Protein AF-0000000084940813 (afdb_homodimer)

Secondary structure (DSSP, 8-state):
-EEEEEEES---SHHHHHHHHHHHHHHTTTSEEEEEEE----HHHHTSHHHHHHHHHHHHHHHS-TTPEEEEEEEEEEE--HHHHHHHHHHHHHTT--EEEEEE-BTTB--HHHHHH-SEEEES-SS---HHHHHHHHHHHHHHHHHHHTT-----/-EEEEEEES---SHHHHHHHHHHHHHHTTTSEEEEEEE----HHHHTSHHHHHHHHHHHHHHHS-TTPEEEEEEEEEEE--HHHHHHHHHHHHHTT--EEEEEE-BTTB--HHHHHH-SEEEES-SS---HHHHHHHHHHHHHHHHHHHTT-----

Organism: Slackia exigua (strain ATCC 700122 / DSM 15923 / CIP 105133 / JCM 11022 / KCTC 5966 / S-7) (NCBI:txid649764)

Solvent-accessible surface area (backbone atoms only — not comparable to full-atom values): 16106 Å² total; per-residue (Å²): 89,38,39,34,39,40,31,32,37,76,72,81,50,65,34,56,44,49,50,37,48,52,40,54,58,63,34,58,80,70,33,50,76,47,78,43,73,25,71,65,55,56,28,90,77,54,74,29,65,66,44,16,23,44,55,35,24,52,46,50,59,71,67,48,64,91,83,38,48,28,37,29,58,31,66,86,29,52,73,38,30,45,66,50,50,21,51,49,54,49,51,38,44,75,71,68,46,47,40,38,30,39,36,40,38,40,47,84,42,65,21,71,67,44,61,66,66,32,74,43,45,35,10,64,19,57,39,80,58,55,42,68,58,42,51,40,50,50,44,47,50,54,43,47,15,52,33,56,72,65,71,42,90,65,81,78,87,39,39,34,39,39,31,34,37,76,72,79,50,63,34,56,44,50,48,38,50,53,40,54,60,62,33,59,82,69,32,52,76,48,78,44,72,25,71,65,56,55,29,91,78,56,73,28,63,67,45,16,23,44,54,38,24,51,46,50,60,72,67,48,64,90,82,38,49,28,37,29,58,30,65,87,29,52,72,38,31,44,65,50,50,20,51,48,55,49,50,38,46,73,71,70,48,46,39,38,29,38,36,39,40,40,47,85,40,65,22,72,68,47,60,66,64,32,75,42,47,36,9,65,19,56,38,79,58,51,40,69,59,42,51,41,51,48,44,48,49,54,44,47,15,52,33,56,71,66,71,42,90,66,82,80

InterPro domains:
  IPR003742 RNA methyltransferase RlmH [MF_00658] (1-156)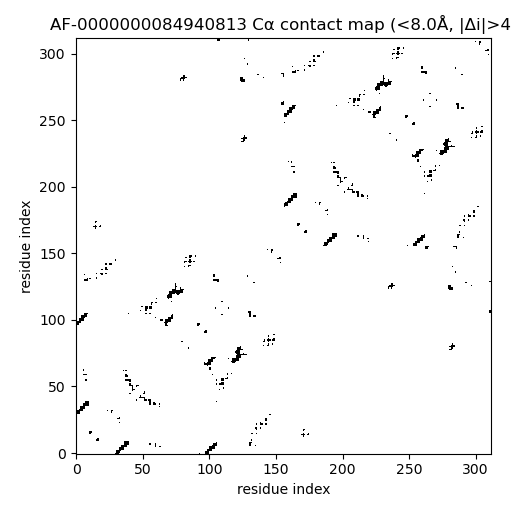
  IPR003742 RNA methyltransferase RlmH [PF02590] (1-155)
  IPR003742 RNA methyltransferase RlmH [PIRSF004505] (1-156)
  IPR003742 RNA methyltransferase RlmH [PTHR33603] (1-156)
  IPR003742 RNA methyltransferase RlmH [cd18081] (3-156)
  IPR029026 tRNA (guanine-N1-)-methyltransferase, N-terminal [G3DSA:3.40.1280.10] (1-156)
  IPR029028 Alpha/beta knot methyltransferases [SSF75217] (1-154)

Nearest PDB structures (foldseek):
  4fak-assembly1_A-2  TM=9.551E-01  e=1.499E-18  Staphylococcus aureus
  1vh0-assembly1_A  TM=9.422E-01  e=1.812E-18  Staphylococcus aureus
  1to0-assembly4_G  TM=9.705E-01  e=3.631E-18  Bacillus subtilis
  1vh0-assembly9_D  TM=9.713E-01  e=1.063E-17  Staphylococcus aureus
  1vh0-assembly7_F  TM=9.628E-01  e=1.285E-17  Staphylococcus aureus

Structure (mmCIF, N/CA/C/O backbone):
data_AF-0000000084940813-model_v1
#
loop_
_entity.id
_entity.type
_entity.pdbx_description
1 polymer 'Ribosomal RNA large subunit methyltransferase H'
#
loop_
_atom_site.group_PDB
_atom_site.id
_atom_site.type_symbol
_atom_site.label_atom_id
_atom_site.label_alt_id
_atom_site.label_comp_id
_atom_site.label_asym_id
_atom_site.label_entity_id
_atom_site.label_seq_id
_atom_site.pdbx_PDB_ins_code
_atom_site.Cartn_x
_atom_site.Cartn_y
_atom_site.Cartn_z
_atom_site.occupancy
_atom_site.B_iso_or_equiv
_atom_site.auth_seq_id
_atom_site.auth_comp_id
_atom_site.auth_asym_id
_atom_site.auth_atom_id
_atom_site.pdbx_PDB_model_num
ATOM 1 N N . MET A 1 1 ? 13.062 -17.234 -12.547 1 94.12 1 MET A N 1
ATOM 2 C CA . MET A 1 1 ? 11.93 -17.609 -11.703 1 94.12 1 MET A CA 1
ATOM 3 C C . MET A 1 1 ? 10.609 -17.281 -12.391 1 94.12 1 MET A C 1
ATOM 5 O O . MET A 1 1 ? 10.516 -16.297 -13.125 1 94.12 1 MET A O 1
ATOM 9 N N . ASN A 1 2 ? 9.602 -18.188 -12.25 1 97.38 2 ASN A N 1
ATOM 10 C CA . ASN A 1 2 ? 8.242 -17.969 -12.734 1 97.38 2 ASN A CA 1
ATOM 11 C C . ASN A 1 2 ? 7.324 -17.484 -11.617 1 97.38 2 ASN A C 1
ATOM 13 O O . ASN A 1 2 ? 7.152 -18.172 -10.609 1 97.38 2 ASN A O 1
ATOM 17 N N . ILE A 1 3 ? 6.754 -16.281 -11.828 1 98.44 3 ILE A N 1
ATOM 18 C CA . ILE A 1 3 ? 5.887 -15.703 -10.812 1 98.44 3 ILE A CA 1
ATOM 19 C C . ILE A 1 3 ? 4.477 -15.523 -11.375 1 98.44 3 ILE A C 1
ATOM 21 O O . ILE A 1 3 ? 4.309 -15.016 -12.484 1 98.44 3 ILE A O 1
ATOM 25 N N . GLU A 1 4 ? 3.549 -15.977 -10.672 1 98.5 4 GLU A N 1
ATOM 26 C CA . GLU A 1 4 ? 2.148 -15.742 -11.008 1 98.5 4 GLU A CA 1
ATOM 27 C C . GLU A 1 4 ? 1.445 -14.945 -9.914 1 98.5 4 GLU A C 1
ATOM 29 O O . GLU A 1 4 ? 1.604 -15.242 -8.727 1 98.5 4 GLU A O 1
ATOM 34 N N . VAL A 1 5 ? 0.737 -13.922 -10.336 1 98.81 5 VAL A N 1
ATOM 35 C CA . VAL A 1 5 ? -0.13 -13.195 -9.414 1 98.81 5 VAL A CA 1
ATOM 36 C C . VAL A 1 5 ? -1.593 -13.508 -9.727 1 98.81 5 VAL A C 1
ATOM 38 O O . VAL A 1 5 ? -2.082 -13.172 -10.812 1 98.81 5 VAL A O 1
ATOM 41 N N . VAL A 1 6 ? -2.229 -14.211 -8.836 1 98.81 6 VAL A N 1
ATOM 42 C CA . VAL A 1 6 ? -3.65 -14.516 -8.953 1 98.81 6 VAL A CA 1
ATOM 43 C C . VAL A 1 6 ? -4.457 -13.547 -8.086 1 98.81 6 VAL A C 1
ATOM 45 O O . VAL A 1 6 ? -4.352 -13.57 -6.855 1 98.81 6 VAL A O 1
ATOM 48 N N . ALA A 1 7 ? -5.25 -12.719 -8.695 1 98.56 7 ALA A N 1
ATOM 49 C CA . ALA A 1 7 ? -5.93 -11.641 -7.977 1 98.56 7 ALA A CA 1
ATOM 50 C C . ALA A 1 7 ? -7.422 -11.641 -8.281 1 98.56 7 ALA A C 1
ATOM 52 O O . ALA A 1 7 ? -7.824 -11.734 -9.445 1 98.56 7 ALA A O 1
ATOM 53 N N . VAL A 1 8 ? -8.195 -11.523 -7.262 1 97.81 8 VAL A N 1
ATOM 54 C CA . VAL A 1 8 ? -9.641 -11.422 -7.426 1 97.81 8 VAL A CA 1
ATOM 55 C C . VAL A 1 8 ? -10.016 -10 -7.836 1 97.81 8 VAL A C 1
ATOM 57 O O . VAL A 1 8 ? -9.562 -9.031 -7.227 1 97.81 8 VAL A O 1
ATOM 60 N N . GLY A 1 9 ? -10.828 -9.922 -8.859 1 95.56 9 GLY A N 1
ATOM 61 C CA . GLY A 1 9 ? -11.367 -8.641 -9.297 1 95.56 9 GLY A CA 1
ATOM 62 C C . GLY A 1 9 ? -10.68 -8.094 -10.539 1 95.56 9 GLY A C 1
ATOM 63 O O . GLY A 1 9 ? -9.461 -8.203 -10.672 1 95.56 9 GLY A O 1
ATOM 64 N N . LYS A 1 10 ? -11.438 -7.555 -11.406 1 94.75 10 LYS A N 1
ATOM 65 C CA . LYS A 1 10 ? -10.891 -6.859 -12.57 1 94.75 10 LYS A CA 1
ATOM 66 C C . LYS A 1 10 ? -10.523 -5.418 -12.227 1 94.75 10 LYS A C 1
ATOM 68 O O . LYS A 1 10 ? -11.188 -4.781 -11.406 1 94.75 10 LYS A O 1
ATOM 73 N N . LEU A 1 11 ? -9.484 -4.895 -12.812 1 96.25 11 LEU A N 1
ATOM 74 C CA . LEU A 1 11 ? -9.109 -3.5 -12.609 1 96.25 11 LEU A CA 1
ATOM 75 C C . LEU A 1 11 ? -9.992 -2.574 -13.438 1 96.25 11 LEU A C 1
ATOM 77 O O . LEU A 1 11 ? -9.742 -2.375 -14.633 1 96.25 11 LEU A O 1
ATOM 81 N N . LYS A 1 12 ? -10.977 -2.066 -12.812 1 94.12 12 LYS A N 1
ATOM 82 C CA . LYS A 1 12 ? -11.93 -1.215 -13.516 1 94.12 12 LYS A CA 1
ATOM 83 C C . LYS A 1 12 ? -11.375 0.193 -13.711 1 94.12 12 LYS A C 1
ATOM 85 O O . LYS A 1 12 ? -11.578 0.807 -14.758 1 94.12 12 LYS A O 1
ATOM 90 N N . GLU A 1 13 ? -10.656 0.729 -12.734 1 96 13 GLU A N 1
ATOM 91 C CA . GLU A 1 13 ? -10.07 2.061 -12.836 1 96 13 GLU A CA 1
ATOM 92 C C . GLU A 1 13 ? -8.766 2.031 -13.641 1 96 13 GLU A C 1
ATOM 94 O O . GLU A 1 13 ? -7.887 1.213 -13.367 1 96 13 GLU A O 1
ATOM 99 N N . HIS A 1 14 ? -8.641 2.973 -14.469 1 97.31 14 HIS A N 1
ATOM 100 C CA . HIS A 1 14 ? -7.484 2.982 -15.359 1 97.31 14 HIS A CA 1
ATOM 101 C C . HIS A 1 14 ? -6.191 3.217 -14.586 1 97.31 14 HIS A C 1
ATOM 103 O O . HIS A 1 14 ? -5.133 2.719 -14.969 1 97.31 14 HIS A O 1
ATOM 109 N N . PHE A 1 15 ? -6.234 3.969 -13.516 1 97.81 15 PHE A N 1
ATOM 110 C CA . PHE A 1 15 ? -4.992 4.277 -12.812 1 97.81 15 PHE A CA 1
ATOM 111 C C . PHE A 1 15 ? -4.453 3.039 -12.102 1 97.81 15 PHE A C 1
ATOM 113 O O . PHE A 1 15 ? -3.238 2.885 -11.953 1 97.81 15 PHE A O 1
ATOM 120 N N . TRP A 1 16 ? -5.328 2.119 -11.703 1 98.19 16 TRP A N 1
ATOM 121 C CA . TRP A 1 16 ? -4.848 0.853 -11.156 1 98.19 16 TRP A CA 1
ATOM 122 C C . TRP A 1 16 ? -4.238 -0.013 -12.258 1 98.19 16 TRP A C 1
ATOM 124 O O . TRP A 1 16 ? -3.16 -0.586 -12.078 1 98.19 16 TRP A O 1
ATOM 134 N N . ALA A 1 17 ? -4.984 -0.11 -13.383 1 98.31 17 ALA A N 1
ATOM 135 C CA . ALA A 1 17 ? -4.496 -0.883 -14.523 1 98.31 17 ALA A CA 1
ATOM 136 C C . ALA A 1 17 ? -3.127 -0.382 -14.977 1 98.31 17 ALA A C 1
ATOM 138 O O . ALA A 1 17 ? -2.217 -1.178 -15.219 1 98.31 17 ALA A O 1
ATOM 139 N N . ASP A 1 18 ? -2.986 0.923 -15.055 1 98.56 18 ASP A N 1
ATOM 140 C CA . ASP A 1 18 ? -1.733 1.527 -15.5 1 98.56 18 ASP A CA 1
ATOM 141 C C . ASP A 1 18 ? -0.619 1.283 -14.484 1 98.56 18 ASP A C 1
ATOM 143 O O . ASP A 1 18 ? 0.521 1.006 -14.859 1 98.56 18 ASP A O 1
ATOM 147 N N . ALA A 1 19 ? -0.902 1.439 -13.211 1 98.5 19 ALA A N 1
ATOM 148 C CA . ALA A 1 19 ? 0.092 1.193 -12.172 1 98.5 19 ALA A CA 1
ATOM 149 C C . ALA A 1 19 ? 0.583 -0.25 -12.211 1 98.5 19 ALA A C 1
ATOM 151 O O . ALA A 1 19 ? 1.789 -0.504 -12.156 1 98.5 19 ALA A O 1
ATOM 152 N N . CYS A 1 20 ? -0.352 -1.183 -12.344 1 98.62 20 CYS A N 1
ATOM 153 C CA . CYS A 1 20 ? 0.024 -2.588 -12.461 1 98.62 20 CYS A CA 1
ATOM 154 C C . CYS A 1 20 ? 0.865 -2.83 -13.703 1 98.62 20 CYS A C 1
ATOM 156 O O . CYS A 1 20 ? 1.884 -3.521 -13.648 1 98.62 20 CYS A O 1
ATOM 158 N N . ALA A 1 21 ? 0.423 -2.26 -14.82 1 98.44 21 ALA A N 1
ATOM 159 C CA . ALA A 1 21 ? 1.131 -2.428 -16.078 1 98.44 21 ALA A CA 1
ATOM 160 C C . ALA A 1 21 ? 2.57 -1.934 -15.977 1 98.44 21 ALA A C 1
ATOM 162 O O . ALA A 1 21 ? 3.48 -2.525 -16.562 1 98.44 21 ALA A O 1
ATOM 163 N N . GLU A 1 22 ? 2.82 -0.872 -15.289 1 98.19 22 GLU A N 1
ATOM 164 C CA . GLU A 1 22 ? 4.164 -0.333 -15.102 1 98.19 22 GLU A CA 1
ATOM 165 C C . GLU A 1 22 ? 5.07 -1.339 -14.398 1 98.19 22 GLU A C 1
ATOM 167 O O . GLU A 1 22 ? 6.191 -1.589 -14.844 1 98.19 22 GLU A O 1
ATOM 172 N N . TYR A 1 23 ? 4.582 -1.924 -13.305 1 98.5 23 TYR A N 1
ATOM 173 C CA . TYR A 1 23 ? 5.414 -2.865 -12.562 1 98.5 23 TYR A CA 1
ATOM 174 C C . TYR A 1 23 ? 5.562 -4.18 -13.32 1 98.5 23 TYR A C 1
ATOM 176 O O . TYR A 1 23 ? 6.605 -4.832 -13.25 1 98.5 23 TYR A O 1
ATOM 184 N N . ILE A 1 24 ? 4.496 -4.594 -14.055 1 98.62 24 ILE A N 1
ATOM 185 C CA . ILE A 1 24 ? 4.602 -5.77 -14.914 1 98.62 24 ILE A CA 1
ATOM 186 C C . ILE A 1 24 ? 5.703 -5.555 -15.953 1 98.62 24 ILE A C 1
ATOM 188 O O . ILE A 1 24 ? 6.535 -6.438 -16.172 1 98.62 24 ILE A O 1
ATOM 192 N N . LYS A 1 25 ? 5.668 -4.371 -16.516 1 98.44 25 LYS A N 1
ATOM 193 C CA . LYS A 1 25 ? 6.703 -4.023 -17.5 1 98.44 25 LYS A CA 1
ATOM 194 C C . LYS A 1 25 ? 8.094 -4.09 -16.859 1 98.44 25 LYS A C 1
ATOM 196 O O . LYS A 1 25 ? 9.008 -4.688 -17.438 1 98.44 25 LYS A O 1
ATOM 201 N N . ARG A 1 26 ? 8.312 -3.543 -15.695 1 97.81 26 ARG A N 1
ATOM 202 C CA . ARG A 1 26 ? 9.602 -3.527 -15 1 97.81 26 ARG A CA 1
ATOM 203 C C . ARG A 1 26 ? 10.055 -4.945 -14.664 1 97.81 26 ARG A C 1
ATOM 205 O O . ARG A 1 26 ? 11.25 -5.254 -14.75 1 97.81 26 ARG A O 1
ATOM 212 N N . LEU A 1 27 ? 9.117 -5.754 -14.336 1 98.69 27 LEU A N 1
ATOM 213 C CA . LEU A 1 27 ? 9.414 -7.098 -13.852 1 98.69 27 LEU A CA 1
ATOM 214 C C . LEU A 1 27 ? 9.852 -8.008 -14.992 1 98.69 27 LEU A C 1
ATOM 216 O O . LEU A 1 27 ? 10.422 -9.078 -14.758 1 98.69 27 LEU A O 1
ATOM 220 N N . ARG A 1 28 ? 9.547 -7.613 -16.25 1 97.62 28 ARG A N 1
ATOM 221 C CA . ARG A 1 28 ? 9.906 -8.414 -17.422 1 97.62 28 ARG A CA 1
ATOM 222 C C . ARG A 1 28 ? 11.414 -8.672 -17.469 1 97.62 28 ARG A C 1
ATOM 224 O O . ARG A 1 28 ? 11.852 -9.703 -17.984 1 97.62 28 ARG A O 1
ATOM 231 N N . GLY A 1 29 ? 12.156 -7.809 -16.844 1 97.38 29 GLY A N 1
ATOM 232 C CA . GLY A 1 29 ? 13.602 -7.953 -16.844 1 97.38 29 GLY A CA 1
ATOM 233 C C . GLY A 1 29 ? 14.109 -8.867 -15.742 1 97.38 29 GLY A C 1
ATOM 234 O O . GLY A 1 29 ? 15.305 -9.148 -15.672 1 97.38 29 GLY A O 1
ATOM 235 N N . TYR A 1 30 ? 13.211 -9.43 -14.984 1 97.81 30 TYR A N 1
ATOM 236 C CA . TYR A 1 30 ? 13.672 -10.141 -13.797 1 97.81 30 TYR A CA 1
ATOM 237 C C . TYR A 1 30 ? 13.086 -11.555 -13.742 1 97.81 30 TYR A C 1
ATOM 239 O O . TYR A 1 30 ? 13.734 -12.477 -13.258 1 97.81 30 TYR A O 1
ATOM 247 N N . CYS A 1 31 ? 11.875 -11.68 -14.273 1 98 31 CYS A N 1
ATOM 248 C CA . CYS A 1 31 ? 11.188 -12.961 -14.156 1 98 31 CYS A CA 1
ATOM 249 C C . CYS A 1 31 ? 10.141 -13.117 -15.25 1 98 31 CYS A C 1
ATOM 251 O O . CYS A 1 31 ? 9.867 -12.172 -15.992 1 98 31 CYS A O 1
ATOM 253 N N . THR A 1 32 ? 9.742 -14.375 -15.422 1 98.06 32 THR A N 1
ATOM 254 C CA . THR A 1 32 ? 8.508 -14.602 -16.156 1 98.06 32 THR A CA 1
ATOM 255 C C . THR A 1 32 ? 7.293 -14.336 -15.273 1 98.06 32 THR A C 1
ATOM 257 O O . THR A 1 32 ? 7.141 -14.961 -14.219 1 98.06 32 THR A O 1
ATOM 260 N N . LEU A 1 33 ? 6.477 -13.359 -15.695 1 98.38 33 LEU A N 1
ATOM 261 C CA . LEU A 1 33 ? 5.367 -12.945 -14.844 1 98.38 33 LEU A CA 1
ATOM 262 C C . LEU A 1 33 ? 4.031 -13.133 -15.562 1 98.38 33 LEU A C 1
ATOM 264 O O . LEU A 1 33 ? 3.9 -12.781 -16.734 1 98.38 33 LEU A O 1
ATOM 268 N N . ALA A 1 34 ? 3.113 -13.75 -14.883 1 97.62 34 ALA A N 1
ATOM 269 C CA . ALA A 1 34 ? 1.723 -13.812 -15.328 1 97.62 34 ALA A CA 1
ATOM 270 C C . ALA A 1 34 ? 0.778 -13.281 -14.25 1 97.62 34 ALA A C 1
ATOM 272 O O . ALA A 1 34 ? 0.938 -13.586 -13.07 1 97.62 34 ALA A O 1
ATOM 273 N N . VAL A 1 35 ? -0.138 -12.406 -14.672 1 98.25 35 VAL A N 1
ATOM 274 C CA . VAL A 1 35 ? -1.202 -11.953 -13.781 1 98.25 35 VAL A CA 1
ATOM 275 C C . VAL A 1 35 ? -2.533 -12.562 -14.211 1 98.25 35 VAL A C 1
ATOM 277 O O . VAL A 1 35 ? -2.965 -12.383 -15.359 1 98.25 35 VAL A O 1
ATOM 280 N N . ARG A 1 36 ? -3.125 -13.289 -13.328 1 98.06 36 ARG A N 1
ATOM 281 C CA . ARG A 1 36 ? -4.41 -13.938 -13.586 1 98.06 36 ARG A CA 1
ATOM 282 C C . ARG A 1 36 ? -5.516 -13.305 -12.75 1 98.06 36 ARG A C 1
ATOM 284 O O . ARG A 1 36 ? -5.457 -13.328 -11.516 1 98.06 36 ARG A O 1
ATOM 291 N N . GLU A 1 37 ? -6.5 -12.828 -13.461 1 98.06 37 GLU A N 1
ATOM 292 C CA . GLU A 1 37 ? -7.633 -12.211 -12.773 1 98.06 37 GLU A CA 1
ATOM 293 C C . GLU A 1 37 ? -8.766 -13.211 -12.57 1 98.06 37 GLU A C 1
ATOM 295 O O . GLU A 1 37 ? -9.117 -13.961 -13.484 1 98.06 37 GLU A O 1
ATOM 300 N N . VAL A 1 38 ? -9.25 -13.266 -11.391 1 98.06 38 VAL A N 1
ATOM 301 C CA . VAL A 1 38 ? -10.414 -14.062 -11.031 1 98.06 38 VAL A CA 1
ATOM 302 C C . VAL A 1 38 ? -11.625 -13.148 -10.852 1 98.06 38 VAL A C 1
ATOM 304 O O . VAL A 1 38 ? -11.555 -12.156 -10.125 1 98.06 38 VAL A O 1
ATOM 307 N N . PRO A 1 39 ? -12.742 -13.445 -11.523 1 95.69 39 PRO A N 1
ATOM 308 C CA . PRO A 1 39 ? -13.914 -12.594 -11.359 1 95.69 39 PRO A CA 1
ATOM 309 C C . PRO A 1 39 ? -14.359 -12.477 -9.898 1 95.69 39 PRO A C 1
ATOM 311 O O . PRO A 1 39 ? -14.406 -13.477 -9.18 1 95.69 39 PRO A O 1
ATOM 314 N N . ASP A 1 40 ? -14.547 -11.203 -9.516 1 95.19 40 ASP A N 1
ATOM 315 C CA . ASP A 1 40 ? -15.117 -11.023 -8.188 1 95.19 40 ASP A CA 1
ATOM 316 C C . ASP A 1 40 ? -16.609 -11.383 -8.172 1 95.19 40 ASP A C 1
ATOM 318 O O . ASP A 1 40 ? -17.266 -11.344 -9.203 1 95.19 40 ASP A O 1
ATOM 322 N N . ARG A 1 41 ? -17.016 -11.844 -6.988 1 93.19 41 ARG A N 1
ATOM 323 C CA . ARG A 1 41 ? -18.422 -12.242 -6.812 1 93.19 41 ARG A CA 1
ATOM 324 C C . ARG A 1 41 ? -19.109 -11.367 -5.777 1 93.19 41 ARG A C 1
ATOM 326 O O . ARG A 1 41 ? -18.641 -11.25 -4.641 1 93.19 41 ARG A O 1
ATOM 333 N N . ASP A 1 42 ? -20.188 -10.773 -6.195 1 90.38 42 ASP A N 1
ATOM 334 C CA . ASP A 1 42 ? -20.969 -9.938 -5.285 1 90.38 42 ASP A CA 1
ATOM 335 C C . ASP A 1 42 ? -21.75 -10.789 -4.285 1 90.38 42 ASP A C 1
ATOM 337 O O . ASP A 1 42 ? -22.625 -11.547 -4.672 1 90.38 42 ASP A O 1
ATOM 341 N N . PRO A 1 43 ? -21.469 -10.562 -3.02 1 90 43 PRO A N 1
ATOM 342 C CA . PRO A 1 43 ? -22.188 -11.359 -2.025 1 90 43 PRO A CA 1
ATOM 343 C C . PRO A 1 43 ? -23.703 -11.18 -2.111 1 90 43 PRO A C 1
ATOM 345 O O . PRO A 1 43 ? -24.453 -12.102 -1.799 1 90 43 PRO A O 1
ATOM 348 N N . ARG A 1 44 ? -24.109 -10.039 -2.523 1 89.88 44 ARG A N 1
ATOM 349 C CA . ARG A 1 44 ? -25.547 -9.766 -2.604 1 89.88 44 ARG A CA 1
ATOM 350 C C . ARG A 1 44 ? -26.203 -10.625 -3.678 1 89.88 44 ARG A C 1
ATOM 352 O O . ARG A 1 44 ? -27.391 -10.93 -3.598 1 89.88 44 ARG A O 1
ATOM 359 N N . ILE A 1 45 ? -25.359 -11.078 -4.613 1 89.31 45 ILE A N 1
ATOM 360 C CA . ILE A 1 45 ? -25.859 -11.859 -5.742 1 89.31 45 ILE A CA 1
ATOM 361 C C . ILE A 1 45 ? -25.625 -13.344 -5.48 1 89.31 45 ILE A C 1
ATOM 363 O O . ILE A 1 45 ? -26.453 -14.18 -5.852 1 89.31 45 ILE A O 1
ATOM 367 N N . CYS A 1 46 ? -24.547 -13.781 -4.77 1 89.94 46 CYS A N 1
ATOM 368 C CA . CYS A 1 46 ? -24.094 -15.156 -4.629 1 89.94 46 CYS A CA 1
ATOM 369 C C . CYS A 1 46 ? -24.734 -15.82 -3.412 1 89.94 46 CYS A C 1
ATOM 371 O O . CYS A 1 46 ? -24.609 -17.031 -3.221 1 89.94 46 CYS A O 1
ATOM 373 N N . GLY A 1 47 ? -25.453 -15.109 -2.641 1 89.62 47 GLY A N 1
ATOM 374 C CA . GLY A 1 47 ? -26.078 -15.711 -1.477 1 89.62 47 GLY A CA 1
ATOM 375 C C . GLY A 1 47 ? -25.328 -15.438 -0.185 1 89.62 47 GLY A C 1
ATOM 376 O O . GLY A 1 47 ? -25.406 -16.234 0.759 1 89.62 47 GLY A O 1
ATOM 377 N N . GLY A 1 48 ? -24.484 -14.484 -0.236 1 91.06 48 GLY A N 1
ATOM 378 C CA . GLY A 1 48 ? -23.797 -14.102 0.986 1 91.06 48 GLY A CA 1
ATOM 379 C C . GLY A 1 48 ? -22.297 -14.094 0.845 1 91.06 48 GLY A C 1
ATOM 380 O O . GLY A 1 48 ? -21.766 -14.484 -0.196 1 91.06 48 GLY A O 1
ATOM 381 N N . GLU A 1 49 ? -21.578 -13.617 1.928 1 91.06 49 GLU A N 1
ATOM 382 C CA . GLU A 1 49 ? -20.125 -13.469 1.924 1 91.06 49 GLU A CA 1
ATOM 383 C C . GLU A 1 49 ? -19.438 -14.82 1.785 1 91.06 49 GLU A C 1
ATOM 385 O O . GLU A 1 49 ? -18.469 -14.961 1.029 1 91.06 49 GLU A O 1
ATOM 390 N N . GLU A 1 50 ? -19.969 -15.789 2.52 1 93.62 50 GLU A N 1
ATOM 391 C CA . GLU A 1 50 ? -19.344 -17.109 2.475 1 93.62 50 GLU A CA 1
ATOM 392 C C . GLU A 1 50 ? -19.469 -17.734 1.084 1 93.62 50 GLU A C 1
ATOM 394 O O . GLU A 1 50 ? -18.516 -18.328 0.582 1 93.62 50 GLU A O 1
ATOM 399 N N . ALA A 1 51 ? -20.625 -17.609 0.494 1 94.38 51 ALA A N 1
ATOM 400 C CA . ALA A 1 51 ? -20.859 -18.141 -0.848 1 94.38 51 ALA A CA 1
A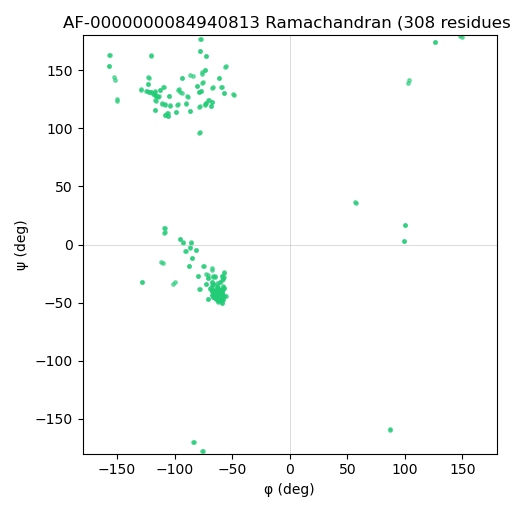TOM 401 C C . ALA A 1 51 ? -19.953 -17.453 -1.869 1 94.38 51 ALA A C 1
ATOM 403 O O . ALA A 1 51 ? -19.359 -18.109 -2.725 1 94.38 51 ALA A O 1
ATOM 404 N N . SER A 1 52 ? -19.859 -16.156 -1.756 1 94.5 52 SER A N 1
ATOM 405 C CA . SER A 1 52 ? -19 -15.391 -2.658 1 94.5 52 SER A CA 1
ATOM 406 C C . SER A 1 52 ? -17.547 -15.805 -2.51 1 94.5 52 SER A C 1
ATOM 408 O O . SER A 1 52 ? -16.844 -16.016 -3.504 1 94.5 52 SER A O 1
ATOM 410 N N . ARG A 1 53 ? -17.109 -16 -1.278 1 94.88 53 ARG A N 1
ATOM 411 C CA . ARG A 1 53 ? -15.75 -16.406 -0.999 1 94.88 53 ARG A CA 1
ATOM 412 C C . ARG A 1 53 ? -15.469 -17.797 -1.578 1 94.88 53 ARG A C 1
ATOM 414 O O . ARG A 1 53 ? -14.383 -18.047 -2.111 1 94.88 53 ARG A O 1
ATOM 421 N N . THR A 1 54 ? -16.438 -18.625 -1.452 1 96 54 THR A N 1
ATOM 422 C CA . THR A 1 54 ? -16.281 -19.984 -1.944 1 96 54 THR A CA 1
ATOM 423 C C . THR A 1 54 ? -16.156 -20 -3.465 1 96 54 THR A C 1
ATOM 425 O O . THR A 1 54 ? -15.289 -20.688 -4.016 1 96 54 THR A O 1
ATOM 428 N N . LEU A 1 55 ? -17.016 -19.234 -4.121 1 96.25 55 LEU A N 1
ATOM 429 C CA . LEU A 1 55 ? -16.984 -19.172 -5.574 1 96.25 55 LEU A CA 1
ATOM 430 C C . LEU A 1 55 ? -15.68 -18.547 -6.059 1 96.25 55 LEU A C 1
ATOM 432 O O . LEU A 1 55 ? -15.047 -19.078 -6.98 1 96.25 55 LEU A O 1
ATOM 436 N N . GLU A 1 56 ? -15.266 -17.438 -5.43 1 97.69 56 GLU A N 1
ATOM 437 C CA . GLU A 1 56 ? -13.984 -16.828 -5.758 1 97.69 56 GLU A CA 1
ATOM 438 C C . GLU A 1 56 ? -12.828 -17.797 -5.484 1 97.69 56 GLU A C 1
ATOM 440 O O . GLU A 1 56 ? -11.875 -17.859 -6.258 1 97.69 56 GLU A O 1
ATOM 445 N N . GLY A 1 57 ? -12.969 -18.516 -4.367 1 98.25 57 GLY A N 1
ATOM 446 C CA . GLY A 1 57 ? -11.953 -19.484 -4.004 1 98.25 57 GLY A CA 1
ATOM 447 C C . GLY A 1 57 ? -11.727 -20.547 -5.066 1 98.25 57 GLY A C 1
ATOM 448 O O . GLY A 1 57 ? -10.586 -20.906 -5.367 1 98.25 57 GLY A O 1
ATOM 449 N N . LYS A 1 58 ? -12.828 -21.047 -5.621 1 98.06 58 LYS A N 1
ATOM 450 C CA . LYS A 1 58 ? -12.727 -22.016 -6.711 1 98.06 58 LYS A CA 1
ATOM 451 C C . LYS A 1 58 ? -11.961 -21.422 -7.895 1 98.06 58 LYS A C 1
ATOM 453 O O . LYS A 1 58 ? -11.094 -22.078 -8.477 1 98.06 58 LYS A O 1
ATOM 458 N N . GLY A 1 59 ? -12.305 -20.188 -8.227 1 98.25 59 GLY A N 1
ATOM 459 C CA . GLY A 1 59 ? -11.602 -19.5 -9.297 1 98.25 59 GLY A CA 1
ATOM 460 C C . GLY A 1 59 ? -10.117 -19.359 -9.039 1 98.25 59 GLY A C 1
ATOM 461 O O . GLY A 1 59 ? -9.297 -19.531 -9.945 1 98.25 59 GLY A O 1
ATOM 462 N N . ILE A 1 60 ? -9.766 -19.016 -7.785 1 98.75 60 ILE A N 1
ATOM 463 C CA . ILE A 1 60 ? -8.367 -18.859 -7.387 1 98.75 60 ILE A CA 1
ATOM 464 C C . ILE A 1 60 ? -7.641 -20.188 -7.547 1 98.75 60 ILE A C 1
ATOM 466 O O . ILE A 1 60 ? -6.578 -20.25 -8.172 1 98.75 60 ILE A O 1
ATOM 470 N N . LEU A 1 61 ? -8.258 -21.266 -7.012 1 98.56 61 LEU A N 1
ATOM 471 C CA . LEU A 1 61 ? -7.629 -22.578 -7.043 1 98.56 61 LEU A CA 1
ATOM 472 C C . LEU A 1 61 ? -7.445 -23.062 -8.477 1 98.56 61 LEU A C 1
ATOM 474 O O . LEU A 1 61 ? -6.414 -23.641 -8.812 1 98.56 61 LEU A O 1
ATOM 478 N N . ASP A 1 62 ? -8.422 -22.766 -9.352 1 98.25 62 ASP A N 1
ATOM 479 C CA . ASP A 1 62 ? -8.352 -23.156 -10.758 1 98.25 62 ASP A CA 1
ATOM 480 C C . ASP A 1 62 ? -7.23 -22.422 -11.477 1 98.25 62 ASP A C 1
ATOM 482 O O . ASP A 1 62 ? -6.668 -22.938 -12.445 1 98.25 62 ASP A O 1
ATOM 486 N N . ALA A 1 63 ? -6.898 -21.266 -11.016 1 98.25 63 ALA A N 1
ATOM 487 C CA . ALA A 1 63 ? -5.922 -20.422 -11.695 1 98.25 63 ALA A CA 1
ATOM 488 C C . ALA A 1 63 ? -4.504 -20.75 -11.242 1 98.25 63 ALA A C 1
ATOM 490 O O . ALA A 1 63 ? -3.531 -20.328 -11.883 1 98.25 63 ALA A O 1
ATOM 491 N N . LEU A 1 64 ? -4.355 -21.406 -10.133 1 98.06 64 LEU A N 1
ATOM 492 C CA . LEU A 1 64 ? -3.039 -21.672 -9.562 1 98.06 64 LEU A CA 1
ATOM 493 C C . LEU A 1 64 ? -2.346 -22.812 -10.305 1 98.06 64 LEU A C 1
ATOM 495 O O . LEU A 1 64 ? -2.951 -23.859 -10.562 1 98.06 64 LEU A O 1
ATOM 499 N N . PRO A 1 65 ? -1.097 -22.578 -10.664 1 94.81 65 PRO A N 1
ATOM 500 C CA . PRO A 1 65 ? -0.346 -23.734 -11.164 1 94.81 65 PRO A CA 1
ATOM 501 C C . PRO A 1 65 ? -0.21 -24.844 -10.125 1 94.81 65 PRO A C 1
ATOM 503 O O . PRO A 1 65 ? -0.054 -24.562 -8.938 1 94.81 65 PRO A O 1
ATOM 506 N N . SER A 1 66 ? -0.269 -26.125 -10.555 1 91.38 66 SER A N 1
ATOM 507 C CA . SER A 1 66 ? -0.339 -27.281 -9.664 1 91.38 66 SER A CA 1
ATOM 508 C C . SER A 1 66 ? 0.91 -27.391 -8.797 1 91.38 66 SER A C 1
ATOM 510 O O . SER A 1 66 ? 0.828 -27.75 -7.629 1 91.38 66 SER A O 1
ATOM 512 N N . ARG A 1 67 ? 2.074 -27.031 -9.227 1 93.75 67 ARG A N 1
ATOM 513 C CA . ARG A 1 67 ? 3.301 -27.281 -8.484 1 93.75 67 ARG A CA 1
ATOM 514 C C . ARG A 1 67 ? 3.877 -25.984 -7.922 1 93.75 67 ARG A C 1
ATOM 516 O O . ARG A 1 67 ? 4.992 -25.969 -7.398 1 93.75 67 ARG A O 1
ATOM 523 N N . ALA A 1 68 ? 3.127 -24.891 -8 1 97.75 68 ALA A N 1
ATOM 524 C CA . ALA A 1 68 ? 3.656 -23.609 -7.562 1 97.75 68 ALA A CA 1
ATOM 525 C C . ALA A 1 68 ? 3.691 -23.516 -6.039 1 97.75 68 ALA A C 1
ATOM 527 O O . ALA A 1 68 ? 2.822 -24.062 -5.359 1 97.75 68 ALA A O 1
ATOM 528 N N . HIS A 1 69 ? 4.777 -22.922 -5.555 1 98.75 69 HIS A N 1
ATOM 529 C CA . HIS A 1 69 ? 4.754 -22.453 -4.172 1 98.75 69 HIS A CA 1
ATOM 530 C C . HIS A 1 69 ? 3.805 -21.281 -4.008 1 98.75 69 HIS A C 1
ATOM 532 O O . HIS A 1 69 ? 4 -20.234 -4.625 1 98.75 69 HIS A O 1
ATOM 538 N N . VAL A 1 70 ? 2.746 -21.406 -3.152 1 98.88 70 VAL A N 1
ATOM 539 C CA . VAL A 1 70 ? 1.665 -20.438 -3.104 1 98.88 70 VAL A CA 1
ATOM 540 C C . VAL A 1 70 ? 1.823 -19.547 -1.865 1 98.88 70 VAL A C 1
ATOM 542 O O . VAL A 1 70 ? 1.81 -20.047 -0.736 1 98.88 70 VAL A O 1
ATOM 545 N N . ILE A 1 71 ? 1.968 -18.281 -2.088 1 98.88 71 ILE A N 1
ATOM 546 C CA . ILE A 1 71 ? 2.012 -17.25 -1.046 1 98.88 71 ILE A CA 1
ATOM 547 C C . ILE A 1 71 ? 0.701 -16.469 -1.034 1 98.88 71 ILE A C 1
ATOM 549 O O . ILE A 1 71 ? 0.402 -15.734 -1.978 1 98.88 71 ILE A O 1
ATOM 553 N N . LEU A 1 72 ? -0.06 -16.656 0.002 1 98.88 72 LEU A N 1
ATOM 554 C CA . LEU A 1 72 ? -1.306 -15.914 0.178 1 98.88 72 LEU A CA 1
ATOM 555 C C . LEU A 1 72 ? -1.065 -14.617 0.941 1 98.88 72 LEU A C 1
ATOM 557 O O . LEU A 1 72 ? -0.519 -14.633 2.047 1 98.88 72 LEU A O 1
ATOM 561 N N . LEU A 1 73 ? -1.417 -13.492 0.303 1 98.5 73 LEU A N 1
ATOM 562 C CA . LEU A 1 73 ? -1.422 -12.242 1.047 1 98.5 73 LEU A CA 1
ATOM 563 C C . LEU A 1 73 ? -2.596 -12.188 2.02 1 98.5 73 LEU A C 1
ATOM 565 O O . LEU A 1 73 ? -3.752 -12.32 1.61 1 98.5 73 LEU A O 1
ATOM 569 N N . ASP A 1 74 ? -2.287 -12.023 3.242 1 96.88 74 ASP A N 1
ATOM 570 C CA . ASP A 1 74 ? -3.223 -12.133 4.359 1 96.88 74 ASP A CA 1
ATOM 571 C C . ASP A 1 74 ? -2.816 -11.219 5.512 1 96.88 74 ASP A C 1
ATOM 573 O O . ASP A 1 74 ? -1.707 -11.328 6.035 1 96.88 74 ASP A O 1
ATOM 577 N N . ILE A 1 75 ? -3.73 -10.414 5.883 1 94.69 75 ILE A N 1
ATOM 578 C CA . ILE A 1 75 ? -3.451 -9.461 6.949 1 94.69 75 ILE A CA 1
ATOM 579 C C . ILE A 1 75 ? -3.014 -10.211 8.211 1 94.69 75 ILE A C 1
ATOM 581 O O . ILE A 1 75 ? -2.215 -9.695 8.992 1 94.69 75 ILE A O 1
ATOM 585 N N . GLN A 1 76 ? -3.465 -11.43 8.398 1 95 76 GLN A N 1
ATOM 586 C CA . GLN A 1 76 ? -3.158 -12.227 9.578 1 95 76 GLN A CA 1
ATOM 587 C C . GLN A 1 76 ? -1.929 -13.102 9.352 1 95 76 GLN A C 1
ATOM 589 O O . GLN A 1 76 ? -1.562 -13.906 10.211 1 95 76 GLN A O 1
ATOM 594 N N . GLY A 1 77 ? -1.316 -12.992 8.172 1 97.5 77 GLY A N 1
ATOM 595 C CA . GLY A 1 77 ? -0.118 -13.758 7.867 1 97.5 77 GLY A CA 1
ATOM 596 C C . GLY A 1 77 ? 1.125 -13.211 8.547 1 97.5 77 GLY A C 1
ATOM 597 O O . GLY A 1 77 ? 1.037 -12.312 9.383 1 97.5 77 GLY A O 1
ATOM 598 N N . LYS A 1 78 ? 2.223 -13.828 8.273 1 97.94 78 LYS A N 1
ATOM 599 C CA . LYS A 1 78 ? 3.504 -13.375 8.805 1 97.94 78 LYS A CA 1
ATOM 600 C C . LYS A 1 78 ? 3.895 -12.023 8.211 1 97.94 78 LYS A C 1
ATOM 602 O O . LYS A 1 78 ? 3.945 -11.867 6.988 1 97.94 78 LYS A O 1
ATOM 607 N N . ALA A 1 79 ? 4.102 -11.055 9.039 1 97.44 79 ALA A N 1
ATOM 608 C CA . ALA A 1 79 ? 4.562 -9.75 8.57 1 97.44 79 ALA A CA 1
ATOM 609 C C . ALA A 1 79 ? 6.008 -9.812 8.094 1 97.44 79 ALA A C 1
ATOM 611 O O . ALA A 1 79 ? 6.898 -10.242 8.836 1 97.44 79 ALA A O 1
ATOM 612 N N . LEU A 1 80 ? 6.25 -9.414 6.902 1 97.62 80 LEU A N 1
ATOM 613 C CA . LEU A 1 80 ? 7.594 -9.438 6.336 1 97.62 80 LEU A CA 1
ATOM 614 C C . LEU A 1 80 ? 8.016 -8.047 5.867 1 97.62 80 LEU A C 1
ATOM 616 O O . LEU A 1 80 ? 7.188 -7.273 5.387 1 97.62 80 LEU A O 1
ATOM 620 N N . SER A 1 81 ? 9.258 -7.77 6.043 1 97.88 81 SER A N 1
ATOM 621 C CA . SER A 1 81 ? 9.836 -6.59 5.402 1 97.88 81 SER A CA 1
ATOM 622 C C . SER A 1 81 ? 10.125 -6.848 3.928 1 97.88 81 SER A C 1
ATOM 624 O O . SER A 1 81 ? 10.094 -7.992 3.473 1 97.88 81 SER A O 1
ATOM 626 N N . SER A 1 82 ? 10.391 -5.777 3.209 1 98.31 82 SER A N 1
ATOM 627 C CA . SER A 1 82 ? 10.797 -5.941 1.817 1 98.31 82 SER A CA 1
ATOM 628 C C . SER A 1 82 ? 12.039 -6.82 1.703 1 98.31 82 SER A C 1
ATOM 630 O O . SER A 1 82 ? 12.141 -7.645 0.794 1 98.31 82 SER A O 1
ATOM 632 N N . GLU A 1 83 ? 12.945 -6.652 2.66 1 97.94 83 GLU A N 1
ATOM 633 C CA . GLU A 1 83 ? 14.148 -7.473 2.684 1 97.94 83 GLU A CA 1
ATOM 634 C C . GLU A 1 83 ? 13.82 -8.938 2.967 1 97.94 83 GLU A C 1
ATOM 636 O O . GLU A 1 83 ? 14.414 -9.836 2.375 1 97.94 83 GLU A O 1
ATOM 641 N N . ASP A 1 84 ? 12.906 -9.117 3.873 1 98.56 84 ASP A N 1
ATOM 642 C CA . ASP A 1 84 ? 12.469 -10.477 4.168 1 98.56 84 ASP A CA 1
ATOM 643 C C . ASP A 1 84 ? 11.844 -11.133 2.939 1 98.56 84 ASP A C 1
ATOM 645 O O . ASP A 1 84 ? 12.086 -12.312 2.672 1 98.56 84 ASP A O 1
ATOM 649 N N . ILE A 1 85 ? 11.031 -10.406 2.213 1 98.56 85 ILE A N 1
ATOM 650 C CA . ILE A 1 85 ? 10.383 -10.914 1.01 1 98.56 85 ILE A CA 1
ATOM 651 C C . ILE A 1 85 ? 11.438 -11.312 -0.019 1 98.56 85 ILE A C 1
ATOM 653 O O . ILE A 1 85 ? 11.367 -12.391 -0.606 1 98.56 85 ILE A O 1
ATOM 657 N N . ALA A 1 86 ? 12.398 -10.461 -0.197 1 98.5 86 ALA A N 1
ATOM 658 C CA . ALA A 1 86 ? 13.5 -10.75 -1.118 1 98.5 86 ALA A CA 1
ATOM 659 C C . ALA A 1 86 ? 14.234 -12.023 -0.709 1 98.5 86 ALA A C 1
ATOM 661 O O . ALA A 1 86 ? 14.469 -12.906 -1.538 1 98.5 86 ALA A O 1
ATOM 662 N N . ALA A 1 87 ? 14.586 -12.062 0.572 1 98.5 87 ALA A N 1
ATOM 663 C CA . ALA A 1 87 ? 15.305 -13.227 1.092 1 98.5 87 ALA A CA 1
ATOM 664 C C . ALA A 1 87 ? 14.492 -14.5 0.902 1 98.5 87 ALA A C 1
ATOM 666 O O . ALA A 1 87 ? 15.047 -15.555 0.571 1 98.5 87 ALA A O 1
ATOM 667 N N . ARG A 1 88 ? 13.219 -14.391 1.116 1 98.12 88 ARG A N 1
ATOM 668 C CA . ARG A 1 88 ? 12.352 -15.555 0.985 1 98.12 88 ARG A CA 1
ATOM 669 C C . ARG A 1 88 ? 12.32 -16.062 -0.454 1 98.12 88 ARG A C 1
ATOM 671 O O . ARG A 1 88 ? 12.398 -17.266 -0.696 1 98.12 88 ARG A O 1
ATOM 678 N N . LEU A 1 89 ? 12.172 -15.18 -1.415 1 98.31 89 LEU A N 1
ATOM 679 C CA . LEU A 1 89 ? 12.188 -15.555 -2.824 1 98.31 89 LEU A CA 1
ATOM 680 C C . LEU A 1 89 ? 13.516 -16.188 -3.205 1 98.31 89 LEU A C 1
ATOM 682 O O . LEU A 1 89 ? 13.555 -17.188 -3.926 1 98.31 89 LEU A O 1
ATOM 686 N N . ASP A 1 90 ? 14.594 -15.641 -2.65 1 98.12 90 ASP A N 1
ATOM 687 C CA . ASP A 1 90 ? 15.914 -16.203 -2.898 1 98.12 90 ASP A CA 1
ATOM 688 C C . ASP A 1 90 ? 16.016 -17.625 -2.338 1 98.12 90 ASP A C 1
ATOM 690 O O . ASP A 1 90 ? 16.562 -18.516 -2.994 1 98.12 90 ASP A O 1
ATOM 694 N N . ASP A 1 91 ? 15.523 -17.75 -1.144 1 98.31 91 ASP A N 1
ATOM 695 C CA . ASP A 1 91 ? 15.555 -19.062 -0.496 1 98.31 91 ASP A CA 1
ATOM 696 C C . ASP A 1 91 ? 14.789 -20.094 -1.316 1 98.31 91 ASP A C 1
ATOM 698 O O . ASP A 1 91 ? 15.234 -21.234 -1.461 1 98.31 91 ASP A O 1
ATOM 702 N N . LEU A 1 92 ? 13.617 -19.719 -1.806 1 98.06 92 LEU A N 1
ATOM 703 C CA . LEU A 1 92 ? 12.82 -20.609 -2.639 1 98.06 92 LEU A CA 1
ATOM 704 C C . LEU A 1 92 ? 13.586 -21 -3.896 1 98.06 92 LEU A C 1
ATOM 706 O O . LEU A 1 92 ? 13.68 -22.188 -4.223 1 98.06 92 LEU A O 1
ATOM 710 N N . LYS A 1 93 ? 14.141 -20.078 -4.504 1 96.44 93 LYS A N 1
ATOM 711 C CA . LYS A 1 93 ? 14.93 -20.312 -5.703 1 96.44 93 LYS A CA 1
ATOM 712 C C . LYS A 1 93 ? 16.078 -21.281 -5.418 1 96.44 93 LYS A C 1
ATOM 714 O O . LYS A 1 93 ? 16.297 -22.234 -6.164 1 96.44 93 LYS A O 1
ATOM 719 N N . LEU A 1 94 ? 16.781 -21.047 -4.371 1 96.75 94 LEU A N 1
ATOM 720 C CA . LEU A 1 94 ? 17.938 -21.859 -3.994 1 96.75 94 LEU A CA 1
ATOM 721 C C . LEU A 1 94 ? 17.516 -23.281 -3.658 1 96.75 94 LEU A C 1
ATOM 723 O O . LEU A 1 94 ? 18.281 -24.219 -3.84 1 96.75 94 LEU A O 1
ATOM 727 N N . SER A 1 95 ? 16.297 -23.438 -3.217 1 96.94 95 SER A N 1
ATOM 728 C CA . SER A 1 95 ? 15.789 -24.75 -2.83 1 96.94 95 SER A CA 1
ATOM 729 C C . SER A 1 95 ? 15.211 -25.5 -4.031 1 96.94 95 SER A C 1
ATOM 731 O O . SER A 1 95 ? 14.641 -26.578 -3.883 1 96.94 95 SER A O 1
ATOM 733 N N . GLY A 1 96 ? 15.203 -24.875 -5.152 1 95.75 96 GLY A N 1
ATOM 734 C CA . GLY A 1 96 ? 14.781 -25.531 -6.379 1 95.75 96 GLY A CA 1
ATOM 735 C C . GLY A 1 96 ? 13.344 -25.219 -6.762 1 95.75 96 GLY A C 1
ATOM 736 O O . GLY A 1 96 ? 12.789 -25.828 -7.68 1 95.75 96 GLY A O 1
ATOM 737 N N . ILE A 1 97 ? 12.719 -24.375 -5.992 1 96.31 97 ILE A N 1
ATOM 738 C CA . ILE A 1 97 ? 11.367 -23.938 -6.309 1 96.31 97 ILE A CA 1
ATOM 739 C C . ILE A 1 97 ? 11.422 -22.734 -7.25 1 96.31 97 ILE A C 1
ATOM 741 O O . ILE A 1 97 ? 11.883 -21.656 -6.867 1 96.31 97 ILE A O 1
ATOM 745 N N . SER A 1 98 ? 10.922 -22.938 -8.453 1 94.38 98 SER A N 1
ATOM 746 C CA . SER A 1 98 ? 11.07 -21.891 -9.453 1 94.38 98 SER A CA 1
ATOM 747 C C . SER A 1 98 ? 9.719 -21.266 -9.789 1 94.38 98 SER A C 1
ATOM 749 O O . SER A 1 98 ? 9.664 -20.219 -10.438 1 94.38 98 SER A O 1
ATOM 751 N N . ASP A 1 99 ? 8.602 -21.938 -9.391 1 97.94 99 ASP A N 1
ATOM 752 C CA . ASP A 1 99 ? 7.258 -21.422 -9.625 1 97.94 99 ASP A CA 1
ATOM 753 C C . ASP A 1 99 ? 6.629 -20.906 -8.328 1 97.94 99 ASP A C 1
ATOM 755 O O . ASP A 1 99 ? 6.379 -21.688 -7.406 1 97.94 99 ASP A O 1
ATOM 759 N N . VAL A 1 100 ? 6.43 -19.641 -8.266 1 98.69 100 VAL A N 1
ATOM 760 C CA . VAL A 1 100 ? 5.844 -19.031 -7.078 1 98.69 100 VAL A CA 1
ATOM 761 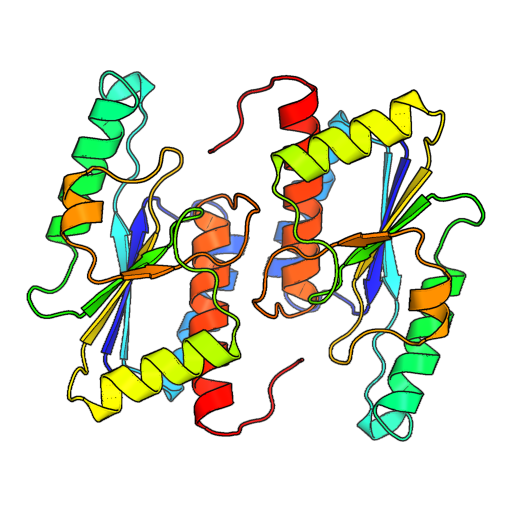C C . VAL A 1 100 ? 4.562 -18.281 -7.461 1 98.69 100 VAL A C 1
ATOM 763 O O . VAL A 1 100 ? 4.527 -17.578 -8.461 1 98.69 100 VAL A O 1
ATOM 766 N N . ALA A 1 101 ? 3.475 -18.5 -6.75 1 98.88 101 ALA A N 1
ATOM 767 C CA . ALA A 1 101 ? 2.213 -17.797 -6.988 1 98.88 101 ALA A CA 1
ATOM 768 C C . ALA A 1 101 ? 1.838 -16.922 -5.797 1 98.88 101 ALA A C 1
ATOM 770 O O . ALA A 1 101 ? 1.852 -17.375 -4.652 1 98.88 101 ALA A O 1
ATOM 771 N N . PHE A 1 102 ? 1.567 -15.672 -6.062 1 98.88 102 PHE A N 1
ATOM 772 C CA . PHE A 1 102 ? 0.984 -14.766 -5.082 1 98.88 102 PHE A CA 1
ATOM 773 C C . PHE A 1 102 ? -0.528 -14.688 -5.25 1 98.88 102 PHE A C 1
ATOM 775 O O . PHE A 1 102 ? -1.025 -14.531 -6.367 1 98.88 102 PHE A O 1
ATOM 782 N N . VAL A 1 103 ? -1.223 -14.781 -4.145 1 98.94 103 VAL A N 1
ATOM 783 C CA . VAL A 1 103 ? -2.68 -14.758 -4.207 1 98.94 103 VAL A CA 1
ATOM 784 C C . VAL A 1 103 ? -3.215 -13.539 -3.471 1 98.94 103 VAL A C 1
ATOM 786 O O . VAL A 1 103 ? -2.848 -13.289 -2.318 1 98.94 103 VAL A O 1
ATOM 789 N N . ILE A 1 104 ? -4.051 -12.812 -4.141 1 98.44 104 ILE A N 1
ATOM 790 C CA . ILE A 1 104 ? -4.758 -11.664 -3.586 1 98.44 104 ILE A CA 1
ATOM 791 C C . ILE A 1 104 ? -6.262 -11.93 -3.605 1 98.44 104 ILE A C 1
ATOM 793 O O . ILE A 1 104 ? -6.867 -12.031 -4.676 1 98.44 104 ILE A O 1
ATOM 797 N N . GLY A 1 105 ? -6.848 -12.008 -2.482 1 97.19 105 GLY A N 1
ATOM 798 C CA . GLY A 1 105 ? -8.266 -12.312 -2.35 1 97.19 105 GLY A CA 1
ATOM 799 C C . GLY A 1 105 ? -9.164 -11.133 -2.654 1 97.19 105 GLY A C 1
ATOM 800 O O . GLY A 1 105 ? -8.68 -10.031 -2.93 1 97.19 105 GLY A O 1
ATOM 801 N N . GLY A 1 106 ? -10.398 -11.398 -2.598 1 93.75 106 GLY A N 1
ATOM 802 C CA . GLY A 1 106 ? -11.391 -10.344 -2.795 1 93.75 106 GLY A CA 1
ATOM 803 C C . GLY A 1 106 ? -11.672 -9.555 -1.535 1 93.75 106 GLY A C 1
ATOM 804 O O . GLY A 1 106 ? -10.922 -9.625 -0.564 1 93.75 106 GLY A O 1
ATOM 805 N N . SER A 1 107 ? -12.711 -8.719 -1.568 1 88.19 107 SER A N 1
ATOM 806 C CA . SER A 1 107 ? -13.055 -7.801 -0.49 1 88.19 107 SER A CA 1
ATOM 807 C C . SER A 1 107 ? -13.32 -8.547 0.811 1 88.19 107 SER A C 1
ATOM 809 O O . SER A 1 107 ? -13.078 -8.023 1.898 1 88.19 107 SER A O 1
ATOM 811 N N . ASP A 1 108 ? -13.75 -9.797 0.716 1 89 108 ASP A N 1
ATOM 812 C CA . ASP A 1 108 ? -14.141 -10.523 1.922 1 89 108 ASP A CA 1
ATOM 813 C C . ASP A 1 108 ? -13.133 -11.609 2.26 1 89 108 ASP A C 1
ATOM 815 O O . ASP A 1 108 ? -13.43 -12.523 3.031 1 89 108 ASP A O 1
ATOM 819 N N . GLY A 1 109 ? -12.016 -11.523 1.644 1 93.75 109 GLY A N 1
ATOM 820 C CA . GLY A 1 109 ? -10.992 -12.523 1.907 1 93.75 109 GLY A CA 1
ATOM 821 C C . GLY A 1 109 ? -11.125 -13.758 1.033 1 93.75 109 GLY A C 1
ATOM 822 O O . GLY A 1 109 ? -11.625 -13.672 -0.09 1 93.75 109 GLY A O 1
ATOM 823 N N . VAL A 1 110 ? -10.516 -14.844 1.519 1 97.31 110 VAL A N 1
ATOM 824 C CA . VAL A 1 110 ? -10.492 -16.047 0.7 1 97.31 110 VAL A CA 1
ATOM 825 C C . VAL A 1 110 ? -11.18 -17.188 1.451 1 97.31 110 VAL A C 1
ATOM 827 O O . VAL A 1 110 ? -11.406 -17.109 2.66 1 97.31 110 VAL A O 1
ATOM 830 N N . SER A 1 111 ? -11.555 -18.234 0.708 1 97.19 111 SER A N 1
ATOM 831 C CA . SER A 1 111 ? -12.172 -19.422 1.299 1 97.19 111 SER A CA 1
ATOM 832 C C . SER A 1 111 ? -11.156 -20.25 2.072 1 97.19 111 SER A C 1
ATOM 834 O O . SER A 1 111 ? -9.945 -20.078 1.895 1 97.19 111 SER A O 1
ATOM 836 N N . ALA A 1 112 ? -11.664 -21.125 2.928 1 97.31 112 ALA A N 1
ATOM 837 C CA . ALA A 1 112 ? -10.82 -22.031 3.697 1 97.31 112 ALA A CA 1
ATOM 838 C C . ALA A 1 112 ? -9.969 -22.891 2.775 1 97.31 112 ALA A C 1
ATOM 840 O O . ALA A 1 112 ? -8.82 -23.203 3.1 1 97.31 112 ALA A O 1
ATOM 841 N N . ASP A 1 113 ? -10.477 -23.281 1.646 1 98.19 113 ASP A N 1
ATOM 842 C CA . ASP A 1 113 ? -9.766 -24.125 0.691 1 98.19 113 ASP A CA 1
ATOM 843 C C . ASP A 1 113 ? -8.539 -23.406 0.135 1 98.19 113 ASP A C 1
ATOM 845 O O . ASP A 1 113 ? -7.48 -24.031 -0.041 1 98.19 113 ASP A O 1
ATOM 849 N N . VAL A 1 114 ? -8.688 -22.109 -0.151 1 98.62 114 VAL A N 1
ATOM 850 C CA . VAL A 1 114 ? -7.562 -21.328 -0.655 1 98.62 114 VAL A CA 1
ATOM 851 C C . VAL A 1 114 ? -6.488 -21.203 0.426 1 98.62 114 VAL A C 1
ATOM 853 O O . VAL A 1 114 ? -5.297 -21.344 0.146 1 98.62 114 VAL A O 1
ATOM 856 N N . ARG A 1 115 ? -6.922 -20.953 1.67 1 98.19 115 ARG A N 1
ATOM 857 C CA . ARG A 1 115 ? -5.988 -20.875 2.787 1 98.19 115 ARG A CA 1
ATOM 858 C C . ARG A 1 115 ? -5.23 -22.172 2.975 1 98.19 115 ARG A C 1
ATOM 860 O O . ARG A 1 115 ? -4.027 -22.172 3.246 1 98.19 115 ARG A O 1
ATOM 867 N N . ALA A 1 116 ? -5.953 -23.266 2.807 1 97.94 116 ALA A N 1
ATOM 868 C CA . ALA A 1 116 ? -5.352 -24.578 2.969 1 97.94 116 ALA A CA 1
ATOM 869 C C . ALA A 1 116 ? -4.336 -24.859 1.865 1 97.94 116 ALA A C 1
ATOM 871 O O . ALA A 1 116 ? -3.336 -25.547 2.094 1 97.94 116 ALA A O 1
ATOM 872 N N . ARG A 1 117 ? -4.629 -24.391 0.679 1 98.19 117 ARG A N 1
ATOM 873 C CA . ARG A 1 117 ? -3.756 -24.594 -0.473 1 98.19 117 ARG A CA 1
ATOM 874 C C . ARG A 1 117 ? -2.482 -23.766 -0.353 1 98.19 117 ARG A C 1
ATOM 876 O O . ARG A 1 117 ? -1.439 -24.141 -0.894 1 98.19 117 ARG A O 1
ATOM 883 N N . ALA A 1 118 ? -2.48 -22.656 0.359 1 98.69 118 ALA A N 1
ATOM 884 C CA . ALA A 1 118 ? -1.336 -21.75 0.475 1 98.69 118 ALA A CA 1
ATOM 885 C C . ALA A 1 118 ? -0.183 -22.422 1.218 1 98.69 118 ALA A C 1
ATOM 887 O O . ALA A 1 118 ? -0.399 -23.109 2.213 1 98.69 118 ALA A O 1
ATOM 888 N N . ASP A 1 119 ? 1 -22.266 0.7 1 98.69 119 ASP A N 1
ATOM 889 C CA . ASP A 1 119 ? 2.186 -22.781 1.378 1 98.69 119 ASP A CA 1
ATOM 890 C C . ASP A 1 119 ? 2.625 -21.844 2.502 1 98.69 119 ASP A C 1
ATOM 892 O O . ASP A 1 119 ? 3.266 -22.281 3.463 1 98.69 119 ASP A O 1
ATOM 896 N N . GLU A 1 120 ? 2.33 -20.578 2.385 1 98.38 120 GLU A N 1
ATOM 897 C CA . GLU A 1 120 ? 2.58 -19.594 3.428 1 98.38 120 GLU A CA 1
ATOM 898 C C . GLU A 1 120 ? 1.66 -18.375 3.277 1 98.38 120 GLU A C 1
ATOM 900 O O . GLU A 1 120 ? 1.095 -18.156 2.205 1 98.38 120 GLU A O 1
ATOM 905 N N . ARG A 1 121 ? 1.412 -17.734 4.352 1 98.56 121 ARG A N 1
ATOM 906 C CA . ARG A 1 121 ? 0.629 -16.5 4.418 1 98.56 121 ARG A CA 1
ATOM 907 C C . ARG A 1 121 ? 1.497 -15.328 4.84 1 98.56 121 ARG A C 1
ATOM 909 O O . ARG A 1 121 ? 2.211 -15.398 5.844 1 98.56 121 ARG A O 1
ATOM 916 N N . VAL A 1 122 ? 1.422 -14.281 4.027 1 98.56 122 VAL A N 1
ATOM 917 C CA . VAL A 1 122 ? 2.279 -13.117 4.238 1 98.56 122 VAL A CA 1
ATOM 918 C C . VAL A 1 122 ? 1.422 -11.867 4.395 1 98.56 122 VAL A C 1
ATOM 920 O O . VAL A 1 122 ? 0.437 -11.688 3.678 1 98.56 122 VAL A O 1
ATOM 923 N N . SER A 1 123 ? 1.783 -11.039 5.328 1 98.06 123 SER A N 1
ATOM 924 C CA . SER A 1 123 ? 1.116 -9.766 5.551 1 98.06 123 SER A CA 1
ATOM 925 C C . SER A 1 123 ? 2.035 -8.594 5.215 1 98.06 123 SER A C 1
ATOM 927 O O . SER A 1 123 ? 3.205 -8.586 5.609 1 98.06 123 SER A O 1
ATOM 929 N N . PHE A 1 124 ? 1.51 -7.621 4.461 1 97.56 124 PHE A N 1
ATOM 930 C CA . PHE A 1 124 ? 2.242 -6.395 4.16 1 97.56 124 PHE A CA 1
ATOM 931 C C . PHE A 1 124 ? 2.137 -5.406 5.312 1 97.56 124 PHE A C 1
ATOM 933 O O . PHE A 1 124 ? 2.807 -4.371 5.312 1 97.56 124 PHE A O 1
ATOM 940 N N . GLY A 1 125 ? 1.386 -5.703 6.293 1 96.88 125 GLY A N 1
ATOM 941 C CA . GLY A 1 125 ? 1.091 -4.836 7.426 1 96.88 125 GLY A CA 1
ATOM 942 C C . GLY A 1 125 ? -0.29 -5.07 8.008 1 96.88 125 GLY A C 1
ATOM 943 O O . GLY A 1 125 ? -1.068 -5.867 7.48 1 96.88 125 GLY A O 1
ATOM 944 N N . ARG A 1 126 ? -0.581 -4.324 9.039 1 96.81 126 ARG A N 1
ATOM 945 C CA . ARG A 1 126 ? -1.846 -4.523 9.742 1 96.81 126 ARG A CA 1
ATOM 946 C C . ARG A 1 126 ? -2.975 -3.754 9.07 1 96.81 126 ARG A C 1
ATOM 948 O O . ARG A 1 126 ? -4.148 -3.967 9.375 1 96.81 126 ARG A O 1
ATOM 955 N N . ILE A 1 127 ? -2.605 -2.887 8.172 1 97.5 127 ILE A N 1
ATOM 956 C CA . ILE A 1 127 ? -3.627 -2.094 7.5 1 97.5 127 ILE A CA 1
ATOM 957 C C . ILE A 1 127 ? -4.336 -2.951 6.453 1 97.5 127 ILE A C 1
ATOM 959 O O . ILE A 1 127 ? -3.727 -3.844 5.855 1 97.5 127 ILE A O 1
ATOM 963 N N . THR A 1 128 ? -5.57 -2.684 6.23 1 97.12 128 THR A N 1
ATOM 964 C CA . THR A 1 128 ? -6.348 -3.309 5.164 1 97.12 128 THR A CA 1
ATOM 965 C C . THR A 1 128 ? -6.238 -2.504 3.873 1 97.12 128 THR A C 1
ATOM 967 O O . THR A 1 128 ? -6.422 -1.285 3.877 1 97.12 128 THR A O 1
ATOM 970 N N . LEU A 1 129 ? -5.887 -3.166 2.85 1 97 129 LEU A N 1
ATOM 971 C CA . LEU A 1 129 ? -5.848 -2.553 1.526 1 97 129 LEU A CA 1
ATOM 972 C C . LEU A 1 129 ? -6.953 -3.109 0.636 1 97 129 LEU A C 1
ATOM 974 O O . LEU A 1 129 ? -7.219 -4.312 0.65 1 97 129 LEU A O 1
ATOM 978 N N . PRO A 1 130 ? -7.656 -2.217 -0.094 1 96 130 PRO A N 1
ATOM 979 C CA . PRO A 1 130 ? -8.516 -2.787 -1.134 1 96 130 PRO A CA 1
ATOM 980 C C . PRO A 1 130 ? -7.75 -3.684 -2.105 1 96 130 PRO A C 1
ATOM 982 O O . PRO A 1 130 ? -6.562 -3.463 -2.348 1 96 130 PRO A O 1
ATOM 985 N N . HIS A 1 131 ? -8.391 -4.609 -2.691 1 96 131 HIS A N 1
ATOM 986 C CA . HIS A 1 131 ? -7.688 -5.656 -3.424 1 96 131 HIS A CA 1
ATOM 987 C C . HIS A 1 131 ? -6.984 -5.094 -4.652 1 96 131 HIS A C 1
ATOM 989 O O . HIS A 1 131 ? -5.914 -5.57 -5.035 1 96 131 HIS A O 1
ATOM 995 N N . ASN A 1 132 ? -7.566 -4.074 -5.305 1 96.12 132 ASN A N 1
ATOM 996 C CA . ASN A 1 132 ? -6.879 -3.482 -6.445 1 96.12 132 ASN A CA 1
ATOM 997 C C . ASN A 1 132 ? -5.57 -2.822 -6.031 1 96.12 132 ASN A C 1
ATOM 999 O O . ASN A 1 132 ? -4.547 -2.984 -6.699 1 96.12 132 ASN A O 1
ATOM 1003 N N . LEU A 1 133 ? -5.617 -2.09 -4.965 1 97.31 133 LEU A N 1
ATOM 1004 C CA . LEU A 1 133 ? -4.418 -1.445 -4.438 1 97.31 133 LEU A CA 1
ATOM 1005 C C . LEU A 1 133 ? -3.426 -2.482 -3.92 1 97.31 133 LEU A C 1
ATOM 1007 O O . LEU A 1 133 ? -2.217 -2.342 -4.117 1 97.31 133 LEU A O 1
ATOM 1011 N N . ALA A 1 134 ? -3.93 -3.527 -3.281 1 97.88 134 ALA A N 1
ATOM 1012 C CA . ALA A 1 134 ? -3.07 -4.613 -2.816 1 97.88 134 ALA A CA 1
ATOM 1013 C C . ALA A 1 134 ? -2.318 -5.254 -3.979 1 97.88 134 ALA A C 1
ATOM 1015 O O . ALA A 1 134 ? -1.163 -5.66 -3.83 1 97.88 134 ALA A O 1
ATOM 1016 N N . ARG A 1 135 ? -2.967 -5.398 -5.098 1 98.38 135 ARG A N 1
ATOM 1017 C CA . ARG A 1 135 ? -2.33 -5.957 -6.285 1 98.38 135 ARG A CA 1
ATOM 1018 C C . ARG A 1 135 ? -1.156 -5.094 -6.734 1 98.38 135 ARG A C 1
ATOM 1020 O O . ARG A 1 135 ? -0.092 -5.613 -7.078 1 98.38 135 ARG A O 1
ATOM 1027 N N . VAL A 1 136 ? -1.375 -3.775 -6.727 1 98.69 136 VAL A N 1
ATOM 1028 C CA . VAL A 1 136 ? -0.309 -2.846 -7.086 1 98.69 136 VAL A CA 1
ATOM 1029 C C . VAL A 1 136 ? 0.856 -2.994 -6.109 1 98.69 136 VAL A C 1
ATOM 1031 O O . VAL A 1 136 ? 2.012 -3.105 -6.523 1 98.69 136 VAL A O 1
ATOM 1034 N N . VAL A 1 137 ? 0.567 -3.031 -4.828 1 98.69 137 VAL A N 1
ATOM 1035 C CA . VAL A 1 137 ? 1.594 -3.139 -3.797 1 98.69 137 VAL A CA 1
ATOM 1036 C C . VAL A 1 137 ? 2.344 -4.461 -3.949 1 98.69 137 VAL A C 1
ATOM 1038 O O . VAL A 1 137 ? 3.568 -4.504 -3.82 1 98.69 137 VAL A O 1
ATOM 1041 N N . ALA A 1 138 ? 1.59 -5.535 -4.254 1 98.81 138 ALA A N 1
ATOM 1042 C CA . ALA A 1 138 ? 2.219 -6.84 -4.43 1 98.81 138 ALA A CA 1
ATOM 1043 C C . ALA A 1 138 ? 3.227 -6.816 -5.574 1 98.81 138 ALA A C 1
ATOM 1045 O O . ALA A 1 138 ? 4.359 -7.277 -5.418 1 98.81 138 ALA A O 1
ATOM 1046 N N . LEU A 1 139 ? 2.822 -6.242 -6.676 1 98.88 139 LEU A N 1
ATOM 1047 C CA . LEU A 1 139 ? 3.711 -6.168 -7.828 1 98.88 139 LEU A CA 1
ATOM 1048 C C . LEU A 1 139 ? 4.926 -5.297 -7.523 1 98.88 139 LEU A C 1
ATOM 1050 O O . LEU A 1 139 ? 6.047 -5.633 -7.906 1 98.88 139 LEU A O 1
ATOM 1054 N N . GLU A 1 140 ? 4.715 -4.207 -6.832 1 98.62 140 GLU A N 1
ATOM 1055 C CA . GLU A 1 140 ? 5.812 -3.344 -6.406 1 98.62 140 GLU A CA 1
ATOM 1056 C C . GLU A 1 140 ? 6.785 -4.094 -5.5 1 98.62 140 GLU A C 1
ATOM 1058 O O . GLU A 1 140 ? 8 -3.979 -5.66 1 98.62 140 GLU A O 1
ATOM 1063 N N . GLN A 1 141 ? 6.301 -4.859 -4.539 1 98.69 141 GLN A N 1
ATOM 1064 C CA . GLN A 1 141 ? 7.156 -5.562 -3.588 1 98.69 141 GLN A CA 1
ATOM 1065 C C . GLN A 1 141 ? 7.934 -6.684 -4.27 1 98.69 141 GLN A C 1
ATOM 1067 O O . GLN A 1 141 ? 9.07 -6.973 -3.9 1 98.69 141 GLN A O 1
ATOM 1072 N N . ILE A 1 142 ? 7.262 -7.367 -5.223 1 98.81 142 ILE A N 1
ATOM 1073 C CA . ILE A 1 142 ? 7.965 -8.383 -5.996 1 98.81 142 ILE A CA 1
ATOM 1074 C C . ILE A 1 142 ? 9.109 -7.738 -6.773 1 98.81 142 ILE A C 1
ATOM 1076 O O . ILE A 1 142 ? 10.234 -8.242 -6.758 1 98.81 142 ILE A O 1
ATOM 1080 N N . TYR A 1 143 ? 8.812 -6.609 -7.402 1 98.81 143 TYR A N 1
ATOM 1081 C CA . TYR A 1 143 ? 9.844 -5.875 -8.125 1 98.81 143 TYR A CA 1
ATOM 1082 C C . TYR A 1 143 ? 10.977 -5.461 -7.195 1 98.81 143 TYR A C 1
ATOM 1084 O O . TYR A 1 143 ? 12.148 -5.684 -7.5 1 98.81 143 TYR A O 1
ATOM 1092 N N . ARG A 1 144 ? 10.633 -4.926 -6.129 1 98.5 144 ARG A N 1
ATOM 1093 C CA . ARG A 1 144 ? 11.609 -4.496 -5.141 1 98.5 144 ARG A CA 1
ATOM 1094 C C . ARG A 1 144 ? 12.453 -5.676 -4.656 1 98.5 144 ARG A C 1
ATOM 1096 O O . ARG A 1 144 ? 13.664 -5.539 -4.445 1 98.5 144 ARG A O 1
ATOM 1103 N N . ALA A 1 145 ? 11.836 -6.777 -4.461 1 98.5 145 ALA A N 1
ATOM 1104 C CA . ALA A 1 145 ? 12.555 -7.965 -4.004 1 98.5 145 ALA A CA 1
ATOM 1105 C C . ALA A 1 145 ? 13.648 -8.352 -4.988 1 98.5 145 ALA A C 1
ATOM 1107 O O . ALA A 1 145 ? 14.766 -8.68 -4.582 1 98.5 145 ALA A O 1
ATOM 1108 N N . PHE A 1 146 ? 13.312 -8.281 -6.238 1 98.56 146 PHE A N 1
ATOM 1109 C CA . PHE A 1 146 ? 14.312 -8.609 -7.246 1 98.56 146 PHE A CA 1
ATOM 1110 C C . PHE A 1 146 ? 15.43 -7.574 -7.262 1 98.56 146 PHE A C 1
ATOM 1112 O O . PHE A 1 146 ? 16.609 -7.918 -7.422 1 98.56 146 PHE A O 1
ATOM 1119 N N . LYS A 1 147 ? 15.047 -6.289 -7.109 1 98.44 147 LYS A N 1
ATOM 1120 C CA . LYS A 1 147 ? 16.047 -5.234 -7.027 1 98.44 147 LYS A CA 1
ATOM 1121 C C . LYS A 1 147 ? 17 -5.473 -5.859 1 98.44 147 LYS A C 1
ATOM 1123 O O . LYS A 1 147 ? 18.219 -5.34 -6.008 1 98.44 147 LYS A O 1
ATOM 1128 N N . ILE A 1 148 ? 16.438 -5.82 -4.738 1 98 148 ILE A N 1
ATOM 1129 C CA . ILE A 1 148 ? 17.234 -6.09 -3.541 1 98 148 ILE A CA 1
ATOM 1130 C C . ILE A 1 148 ? 18.141 -7.293 -3.783 1 98 148 ILE A C 1
ATOM 1132 O O . ILE A 1 148 ? 19.344 -7.238 -3.502 1 98 148 ILE A O 1
ATOM 1136 N N . SER A 1 149 ? 17.625 -8.359 -4.309 1 97.56 149 SER A N 1
ATOM 1137 C CA . SER A 1 149 ? 18.359 -9.602 -4.531 1 97.56 149 SER A CA 1
ATOM 1138 C C . SER A 1 149 ? 19.531 -9.383 -5.473 1 97.56 149 SER A C 1
ATOM 1140 O O . SER A 1 149 ? 20.594 -10.008 -5.312 1 97.56 149 SER A O 1
ATOM 1142 N N . ARG A 1 150 ? 19.344 -8.461 -6.383 1 97.31 150 ARG A N 1
ATOM 1143 C CA . ARG A 1 150 ? 20.375 -8.211 -7.371 1 97.31 150 ARG A CA 1
ATOM 1144 C C . ARG A 1 150 ? 21.281 -7.051 -6.941 1 97.31 150 ARG A C 1
ATOM 1146 O O . ARG A 1 150 ? 22.125 -6.59 -7.715 1 97.31 150 ARG A O 1
ATOM 1153 N N . HIS A 1 151 ? 21.062 -6.547 -5.77 1 96.62 151 HIS A N 1
ATOM 1154 C CA . HIS A 1 151 ? 21.844 -5.445 -5.215 1 96.62 151 HIS A CA 1
ATOM 1155 C C . HIS A 1 151 ? 21.812 -4.234 -6.141 1 96.62 151 HIS A C 1
ATOM 1157 O O . HIS A 1 151 ? 22.844 -3.604 -6.371 1 96.62 151 HIS A O 1
ATOM 1163 N N . GLU A 1 152 ? 20.672 -4.035 -6.746 1 96.75 152 GLU A N 1
ATOM 1164 C CA . GLU A 1 152 ? 20.469 -2.859 -7.586 1 96.75 152 GLU A CA 1
ATOM 1165 C C . GLU A 1 152 ? 19.844 -1.717 -6.793 1 96.75 152 GLU A C 1
ATOM 1167 O O . GLU A 1 152 ? 19.047 -1.95 -5.887 1 96.75 152 GLU A O 1
ATOM 1172 N N . PRO A 1 153 ? 20.266 -0.511 -7.113 1 90.94 153 PRO A N 1
ATOM 1173 C CA . PRO A 1 153 ? 19.656 0.623 -6.418 1 90.94 153 PRO A CA 1
ATOM 1174 C C . PRO A 1 153 ? 18.141 0.701 -6.645 1 90.94 153 PRO A C 1
ATOM 1176 O O . PRO A 1 153 ? 17.656 0.413 -7.742 1 90.94 153 PRO A O 1
ATOM 1179 N N . TYR A 1 154 ? 17.5 0.929 -5.664 1 86.81 154 TYR A N 1
ATOM 1180 C CA . TYR A 1 154 ? 16.062 1.163 -5.707 1 86.81 154 TYR A CA 1
ATOM 1181 C C . TYR A 1 154 ? 15.625 2.066 -4.559 1 86.81 154 TYR A C 1
ATOM 1183 O O . TYR A 1 154 ? 16.219 2.031 -3.475 1 86.81 154 TYR A O 1
ATOM 1191 N N . HIS A 1 155 ? 14.695 2.969 -4.785 1 70.81 155 HIS A N 1
ATOM 1192 C CA . HIS A 1 155 ? 14.25 3.963 -3.812 1 70.81 155 HIS A CA 1
ATOM 1193 C C . HIS A 1 155 ? 13.953 3.318 -2.463 1 70.81 155 HIS A C 1
ATOM 1195 O O . HIS A 1 155 ? 13.414 2.211 -2.404 1 70.81 155 HIS A O 1
ATOM 1201 N N . LYS A 1 156 ? 14.602 3.957 -1.423 1 66.38 156 LYS A N 1
ATOM 1202 C CA . LYS A 1 156 ? 14.406 3.488 -0.054 1 66.38 156 LYS A CA 1
ATOM 1203 C C . LYS A 1 156 ? 13.234 4.203 0.611 1 66.38 156 LYS A C 1
ATOM 1205 O O . LYS A 1 156 ? 12.992 5.383 0.353 1 66.38 156 LYS A O 1
ATOM 1210 N N . MET B 1 1 ? -12.984 17.812 10.695 1 94.06 1 MET B N 1
ATOM 1211 C CA . MET B 1 1 ? -11.547 17.703 10.922 1 94.06 1 MET B CA 1
ATOM 1212 C C . MET B 1 1 ? -10.758 18.219 9.719 1 94.06 1 MET B C 1
ATOM 1214 O O . MET B 1 1 ? -11.195 18.078 8.578 1 94.06 1 MET B O 1
ATOM 1218 N N . ASN B 1 2 ? -9.641 18.953 9.984 1 97.38 2 ASN B N 1
ATOM 1219 C CA . ASN B 1 2 ? -8.711 19.406 8.953 1 97.38 2 ASN B CA 1
ATOM 1220 C C . ASN B 1 2 ? -7.504 18.469 8.836 1 97.38 2 ASN B C 1
ATOM 1222 O O . ASN B 1 2 ? -6.773 18.266 9.805 1 97.38 2 ASN B O 1
ATOM 1226 N N . ILE B 1 3 ? -7.348 17.922 7.609 1 98.44 3 ILE B N 1
ATOM 1227 C CA . ILE B 1 3 ? -6.25 16.984 7.383 1 98.44 3 ILE B CA 1
ATOM 1228 C C . ILE B 1 3 ? -5.309 17.531 6.316 1 98.44 3 ILE B C 1
ATOM 1230 O O . ILE B 1 3 ? -5.758 18 5.27 1 98.44 3 ILE B O 1
ATOM 1234 N N . GLU B 1 4 ? -4.094 17.547 6.617 1 98.5 4 GLU B N 1
ATOM 1235 C CA . GLU B 1 4 ? -3.07 17.906 5.637 1 98.5 4 GLU B CA 1
ATOM 1236 C C . GLU B 1 4 ? -2.131 16.734 5.375 1 98.5 4 GLU B C 1
ATOM 1238 O O . GLU B 1 4 ? -1.681 16.062 6.312 1 98.5 4 GLU B O 1
ATOM 1243 N N . VAL B 1 5 ? -1.915 16.469 4.105 1 98.81 5 VAL B N 1
ATOM 1244 C CA . VAL B 1 5 ? -0.893 15.492 3.725 1 98.81 5 VAL B CA 1
ATOM 1245 C C . VAL B 1 5 ? 0.304 16.219 3.113 1 98.81 5 VAL B C 1
ATOM 1247 O O . VAL B 1 5 ? 0.184 16.844 2.061 1 98.81 5 VAL B O 1
ATOM 1250 N N . VAL B 1 6 ? 1.403 16.203 3.826 1 98.81 6 VAL B N 1
ATOM 1251 C CA . VAL B 1 6 ? 2.654 16.781 3.34 1 98.81 6 VAL B CA 1
ATOM 1252 C C . VAL B 1 6 ? 3.551 15.672 2.787 1 98.81 6 VAL B C 1
ATOM 1254 O O . VAL B 1 6 ? 4.012 14.805 3.535 1 98.81 6 VAL B O 1
ATOM 1257 N N . ALA B 1 7 ? 3.807 15.68 1.51 1 98.56 7 ALA B N 1
ATOM 1258 C CA . ALA B 1 7 ? 4.508 14.578 0.854 1 98.56 7 ALA B CA 1
ATOM 1259 C C . ALA B 1 7 ? 5.676 15.094 0.015 1 98.56 7 ALA B C 1
ATOM 1261 O O . ALA B 1 7 ? 5.527 16.062 -0.743 1 98.56 7 ALA B O 1
ATOM 1262 N N . VAL B 1 8 ? 6.773 14.461 0.168 1 97.88 8 VAL B N 1
ATOM 1263 C CA . VAL B 1 8 ? 7.941 14.797 -0.639 1 97.88 8 VAL B CA 1
ATOM 1264 C C . VAL B 1 8 ? 7.801 14.188 -2.031 1 97.88 8 VAL B C 1
ATOM 1266 O O . VAL B 1 8 ? 7.48 13.008 -2.17 1 97.88 8 VAL B O 1
ATOM 1269 N N . GLY B 1 9 ? 8.039 15.008 -3.023 1 95.5 9 GLY B N 1
ATOM 1270 C CA . GLY B 1 9 ? 8.055 14.547 -4.402 1 95.5 9 GLY B CA 1
ATOM 1271 C C . GLY B 1 9 ? 6.797 14.922 -5.168 1 95.5 9 GLY B C 1
ATOM 1272 O O . GLY B 1 9 ? 5.695 14.883 -4.617 1 95.5 9 GLY B O 1
ATOM 1273 N N . LYS B 1 10 ? 6.957 15.273 -6.375 1 94.69 10 LYS B N 1
ATOM 1274 C CA . LYS B 1 10 ? 5.824 15.516 -7.266 1 94.69 10 LYS B CA 1
ATOM 1275 C C . LYS B 1 10 ? 5.367 14.219 -7.93 1 94.69 10 LYS B C 1
ATOM 1277 O O . LYS B 1 10 ? 6.188 13.336 -8.219 1 94.69 10 LYS B O 1
ATOM 1282 N N . LEU B 1 11 ? 4.102 14.062 -8.164 1 96.12 11 LEU B N 1
ATOM 1283 C CA . LEU B 1 11 ? 3.58 12.891 -8.859 1 96.12 11 LEU B CA 1
ATOM 1284 C C . LEU B 1 11 ? 3.789 13.016 -10.367 1 96.12 11 LEU B C 1
ATOM 1286 O O . LEU B 1 11 ? 2.99 13.656 -11.055 1 96.12 11 LEU B O 1
ATOM 1290 N N . LYS B 1 12 ? 4.824 12.438 -10.812 1 94.12 12 LYS B N 1
ATOM 1291 C CA . LYS B 1 12 ? 5.168 12.539 -12.227 1 94.12 12 LYS B CA 1
ATOM 1292 C C . LYS B 1 12 ? 4.312 11.602 -13.07 1 94.12 12 LYS B C 1
ATOM 1294 O O . LYS B 1 12 ? 3.891 11.961 -14.172 1 94.12 12 LYS B O 1
ATOM 1299 N N . GLU B 1 13 ? 4.023 10.406 -12.578 1 96 13 GLU B N 1
ATOM 1300 C CA . GLU B 1 13 ? 3.195 9.445 -13.305 1 96 13 GLU B CA 1
ATOM 1301 C C . GLU B 1 13 ? 1.711 9.773 -13.148 1 96 13 GLU B C 1
ATOM 1303 O O . GLU B 1 13 ? 1.226 9.969 -12.031 1 96 13 GLU B O 1
ATOM 1308 N N . HIS B 1 14 ? 1.034 9.688 -14.227 1 97.31 14 HIS B N 1
ATOM 1309 C CA . HIS B 1 14 ? -0.372 10.078 -14.211 1 97.31 14 HIS B CA 1
ATOM 1310 C C . HIS B 1 14 ? -1.203 9.109 -13.367 1 97.31 14 HIS B C 1
ATOM 1312 O O . HIS B 1 14 ? -2.201 9.516 -12.766 1 97.31 14 HIS B O 1
ATOM 1318 N N . PHE B 1 15 ? -0.834 7.852 -13.32 1 97.81 15 PHE B N 1
ATOM 1319 C CA . PHE B 1 15 ? -1.666 6.898 -12.594 1 97.81 15 PHE B CA 1
ATOM 1320 C C . PHE B 1 15 ? -1.571 7.137 -11.086 1 97.81 15 PHE B C 1
ATOM 1322 O O . PHE B 1 15 ? -2.531 6.891 -10.352 1 97.81 15 PHE B O 1
ATOM 1329 N N . TRP B 1 16 ? -0.447 7.652 -10.609 1 98.19 16 TRP B N 1
ATOM 1330 C CA . TRP B 1 16 ? -0.374 8.039 -9.203 1 98.19 16 TRP B CA 1
ATOM 1331 C C . TRP B 1 16 ? -1.22 9.281 -8.938 1 98.19 16 TRP B C 1
ATOM 1333 O O . TRP B 1 16 ? -1.966 9.328 -7.957 1 98.19 16 TRP B O 1
ATOM 1343 N N . ALA B 1 17 ? -1.045 10.297 -9.828 1 98.31 17 ALA B N 1
ATOM 1344 C CA . ALA B 1 17 ? -1.825 11.523 -9.703 1 98.31 17 ALA B CA 1
ATOM 1345 C C . ALA B 1 17 ? -3.322 11.227 -9.695 1 98.31 17 ALA B C 1
ATOM 1347 O O . ALA B 1 17 ? -4.062 11.758 -8.867 1 98.31 17 ALA B O 1
ATOM 1348 N N . ASP B 1 18 ? -3.746 10.352 -10.594 1 98.56 18 ASP B N 1
ATOM 1349 C CA . ASP B 1 18 ? -5.156 10 -10.711 1 98.56 18 ASP B CA 1
ATOM 1350 C C . ASP B 1 18 ? -5.633 9.234 -9.477 1 98.56 18 ASP B C 1
ATOM 1352 O O . ASP B 1 18 ? -6.738 9.461 -8.984 1 98.56 18 ASP B O 1
ATOM 1356 N N . ALA B 1 19 ? -4.852 8.297 -9 1 98.5 19 ALA B N 1
ATOM 1357 C CA . ALA B 1 19 ? -5.203 7.535 -7.805 1 98.5 19 A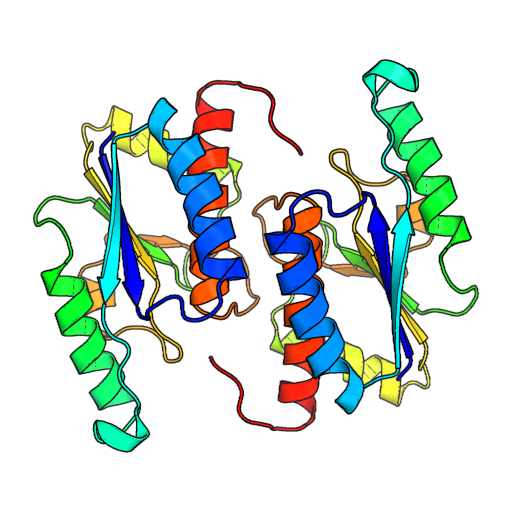LA B CA 1
ATOM 1358 C C . ALA B 1 19 ? -5.359 8.453 -6.594 1 98.5 19 ALA B C 1
ATOM 1360 O O . ALA B 1 19 ? -6.336 8.344 -5.852 1 98.5 19 ALA B O 1
ATOM 1361 N N . CYS B 1 20 ? -4.414 9.367 -6.434 1 98.62 20 CYS B N 1
ATOM 1362 C CA . CYS B 1 20 ? -4.508 10.328 -5.344 1 98.62 20 CYS B CA 1
ATOM 1363 C C . CYS B 1 20 ? -5.75 11.203 -5.492 1 98.62 20 CYS B C 1
ATOM 1365 O O . CYS B 1 20 ? -6.473 11.43 -4.52 1 98.62 20 CYS B O 1
ATOM 1367 N N . ALA B 1 21 ? -5.973 11.688 -6.711 1 98.44 21 ALA B N 1
ATOM 1368 C CA . ALA B 1 21 ? -7.121 12.547 -6.98 1 98.44 21 ALA B CA 1
ATOM 1369 C C . ALA B 1 21 ? -8.43 11.844 -6.629 1 98.44 21 ALA B C 1
ATOM 1371 O O . ALA B 1 21 ? -9.367 12.484 -6.133 1 98.44 21 ALA B O 1
ATOM 1372 N N . GLU B 1 22 ? -8.555 10.586 -6.875 1 98.25 22 GLU B N 1
ATOM 1373 C CA . GLU B 1 22 ? -9.758 9.82 -6.551 1 98.25 22 GLU B CA 1
ATOM 1374 C C . GLU B 1 22 ? -10.031 9.836 -5.051 1 98.25 22 GLU B C 1
ATOM 1376 O O . GLU B 1 22 ? -11.156 10.094 -4.621 1 98.25 22 GLU B O 1
ATOM 1381 N N . TYR B 1 23 ? -9 9.57 -4.25 1 98.5 23 TYR B N 1
ATOM 1382 C CA . TYR B 1 23 ? -9.211 9.523 -2.807 1 98.5 23 TYR B CA 1
ATOM 1383 C C . TYR B 1 23 ? -9.414 10.922 -2.242 1 98.5 23 TYR B C 1
ATOM 1385 O O . TYR B 1 23 ? -10.156 11.109 -1.276 1 98.5 23 TYR B O 1
ATOM 1393 N N . ILE B 1 24 ? -8.719 11.938 -2.84 1 98.69 24 ILE B N 1
ATOM 1394 C CA . ILE B 1 24 ? -8.953 13.328 -2.447 1 98.69 24 ILE B CA 1
ATOM 1395 C C . ILE B 1 24 ? -10.422 13.688 -2.684 1 98.69 24 ILE B C 1
ATOM 1397 O O . ILE B 1 24 ? -11.062 14.281 -1.817 1 98.69 24 ILE B O 1
ATOM 1401 N N . LYS B 1 25 ? -10.891 13.281 -3.844 1 98.44 25 LYS B N 1
ATOM 1402 C CA . LYS B 1 25 ? -12.289 13.523 -4.172 1 98.44 25 LYS B CA 1
ATOM 1403 C C . LYS B 1 25 ? -13.211 12.852 -3.156 1 98.44 25 LYS B C 1
ATOM 1405 O O . LYS B 1 25 ? -14.141 13.477 -2.645 1 98.44 25 LYS B O 1
ATOM 1410 N N . ARG B 1 26 ? -13 11.609 -2.785 1 97.81 26 ARG B N 1
ATOM 1411 C CA . ARG B 1 26 ? -13.812 10.852 -1.839 1 97.81 26 ARG B CA 1
ATOM 1412 C C . ARG B 1 26 ? -13.781 11.492 -0.456 1 97.81 26 ARG B C 1
ATOM 1414 O O . ARG B 1 26 ? -14.797 11.523 0.243 1 97.81 26 ARG B O 1
ATOM 1421 N N . LEU B 1 27 ? -12.656 12.008 -0.128 1 98.69 27 LEU B N 1
ATOM 1422 C CA . LEU B 1 27 ? -12.422 12.523 1.217 1 98.69 27 LEU B CA 1
ATOM 1423 C C . LEU B 1 27 ? -13.133 13.859 1.412 1 98.69 27 LEU B C 1
ATOM 1425 O O . LEU B 1 27 ? -13.312 14.312 2.545 1 98.69 27 LEU B O 1
ATOM 1429 N N . ARG B 1 28 ? -13.516 14.531 0.305 1 97.62 28 ARG B N 1
ATOM 1430 C CA . ARG B 1 28 ? -14.188 15.828 0.381 1 97.62 28 ARG B CA 1
ATOM 1431 C C . ARG B 1 28 ? -15.461 15.734 1.206 1 97.62 28 ARG B C 1
ATOM 1433 O O . ARG B 1 28 ? -15.875 16.719 1.83 1 97.62 28 ARG B O 1
ATOM 1440 N N . GLY B 1 29 ? -16 14.555 1.285 1 97.38 29 GLY B N 1
ATOM 1441 C CA . GLY B 1 29 ? -17.234 14.359 2.029 1 97.38 29 GLY B CA 1
ATOM 1442 C C . GLY B 1 29 ? -17.016 14.117 3.51 1 97.38 29 GLY B C 1
ATOM 1443 O O . GLY B 1 29 ? -17.969 14.016 4.281 1 97.38 29 GLY B O 1
ATOM 1444 N N . TYR B 1 30 ? -15.773 14.148 3.916 1 97.81 30 TYR B N 1
ATOM 1445 C CA . TYR B 1 30 ? -15.5 13.711 5.281 1 97.81 30 TYR B CA 1
ATOM 1446 C C . TYR B 1 30 ? -14.688 14.75 6.035 1 97.81 30 TYR B C 1
ATOM 1448 O O . TYR B 1 30 ? -14.844 14.914 7.25 1 97.81 30 TYR B O 1
ATOM 1456 N N . CYS B 1 31 ? -13.828 15.461 5.301 1 98 31 CYS B N 1
ATOM 1457 C CA . CYS B 1 31 ? -12.922 16.391 5.957 1 98 31 CYS B CA 1
ATOM 1458 C C . CYS B 1 31 ? -12.461 17.484 4.992 1 98 31 CYS B C 1
ATOM 1460 O O . CYS B 1 31 ? -12.75 17.422 3.797 1 98 31 CYS B O 1
ATOM 1462 N N . THR B 1 32 ? -11.938 18.531 5.602 1 98.06 32 THR B N 1
ATOM 1463 C CA . THR B 1 32 ? -11.141 19.453 4.801 1 98.06 32 THR B CA 1
ATOM 1464 C C . THR B 1 32 ? -9.734 18.906 4.57 1 98.06 32 THR B C 1
ATOM 1466 O O . THR B 1 32 ? -9.008 18.625 5.527 1 98.06 32 THR B O 1
ATOM 1469 N N . LEU B 1 33 ? -9.422 18.688 3.283 1 98.38 33 LEU B N 1
ATOM 1470 C CA . LEU B 1 33 ? -8.156 18.031 2.971 1 98.38 33 LEU B CA 1
ATOM 1471 C C . LEU B 1 33 ? -7.277 18.922 2.109 1 98.38 33 LEU B C 1
ATOM 1473 O O . LEU B 1 33 ? -7.754 19.531 1.15 1 98.38 33 LEU B O 1
ATOM 1477 N N . ALA B 1 34 ? -6.043 19.062 2.51 1 97.62 34 ALA B N 1
ATOM 1478 C CA . ALA B 1 34 ? -5.016 19.688 1.689 1 97.62 34 ALA B CA 1
ATOM 1479 C C . ALA B 1 34 ? -3.822 18.766 1.49 1 97.62 34 ALA B C 1
ATOM 1481 O O . ALA B 1 34 ? -3.373 18.109 2.434 1 97.62 34 ALA B O 1
ATOM 1482 N N . VAL B 1 35 ? -3.383 18.641 0.236 1 98.25 35 VAL B N 1
ATOM 1483 C CA . VAL B 1 35 ? -2.152 17.922 -0.065 1 98.25 35 VAL B CA 1
ATOM 1484 C C . VAL B 1 35 ? -1.06 18.906 -0.472 1 98.25 35 VAL B C 1
ATOM 1486 O O . VAL B 1 35 ? -1.228 19.672 -1.424 1 98.25 35 VAL B O 1
ATOM 1489 N N . ARG B 1 36 ? 0.01 18.906 0.277 1 98.06 36 ARG B N 1
ATOM 1490 C CA . ARG B 1 36 ? 1.147 19.781 0.02 1 98.06 36 ARG B CA 1
ATOM 1491 C C . ARG B 1 36 ? 2.357 18.984 -0.453 1 98.06 36 ARG B C 1
ATOM 1493 O O . ARG B 1 36 ? 2.857 18.125 0.269 1 98.06 36 ARG B O 1
ATOM 1500 N N . GLU B 1 37 ? 2.797 19.344 -1.638 1 98 37 GLU B N 1
ATOM 1501 C CA . GLU B 1 37 ? 3.967 18.672 -2.195 1 98 37 GLU B CA 1
ATOM 1502 C C . GLU B 1 37 ? 5.246 19.438 -1.879 1 98 37 GLU B C 1
ATOM 1504 O O . GLU B 1 37 ? 5.293 20.672 -2.02 1 98 37 GLU B O 1
ATOM 1509 N N . VAL B 1 38 ? 6.199 18.75 -1.394 1 98.06 38 VAL B N 1
ATOM 1510 C CA . VAL B 1 38 ? 7.539 19.281 -1.157 1 98.06 38 VAL B CA 1
ATOM 1511 C C . VAL B 1 38 ? 8.492 18.766 -2.232 1 98.06 38 VAL B C 1
ATOM 1513 O O . VAL B 1 38 ? 8.555 17.562 -2.492 1 98.06 38 VAL B O 1
ATOM 1516 N N . PRO B 1 39 ? 9.227 19.672 -2.887 1 95.75 39 PRO B N 1
ATOM 1517 C CA . PRO B 1 39 ? 10.164 19.203 -3.914 1 95.75 39 PRO B CA 1
ATOM 1518 C C . PRO B 1 39 ? 11.172 18.188 -3.381 1 95.75 39 PRO B C 1
ATOM 1520 O O . PRO B 1 39 ? 11.734 18.375 -2.301 1 95.75 39 PRO B O 1
ATOM 1523 N N . ASP B 1 40 ? 11.25 17.094 -4.148 1 95.31 40 ASP B N 1
ATOM 1524 C CA . ASP B 1 40 ? 12.297 16.141 -3.787 1 95.31 40 ASP B CA 1
ATOM 1525 C C . ASP B 1 40 ? 13.672 16.672 -4.184 1 95.31 40 ASP B C 1
ATOM 1527 O O . ASP B 1 40 ? 13.789 17.516 -5.086 1 95.31 40 ASP B O 1
ATOM 1531 N N . ARG B 1 41 ? 14.664 16.25 -3.385 1 93.31 41 ARG B N 1
ATOM 1532 C CA . ARG B 1 41 ? 16.047 16.672 -3.631 1 93.31 41 ARG B CA 1
ATOM 1533 C C . ARG B 1 41 ? 16.938 15.492 -3.973 1 93.31 41 ARG B C 1
ATOM 1535 O O . ARG B 1 41 ? 17.031 14.539 -3.197 1 93.31 41 ARG B O 1
ATOM 1542 N N . ASP B 1 42 ? 17.562 15.578 -5.109 1 90.44 42 ASP B N 1
ATOM 1543 C CA . ASP B 1 42 ? 18.469 14.523 -5.531 1 90.44 42 ASP B CA 1
ATOM 1544 C C . ASP B 1 42 ? 19.781 14.562 -4.734 1 90.44 42 ASP B C 1
ATOM 1546 O O . ASP B 1 42 ? 20.531 15.539 -4.816 1 90.44 42 ASP B O 1
ATOM 1550 N N . PRO B 1 43 ? 20.047 13.477 -4.051 1 90.19 43 PRO B N 1
ATOM 1551 C CA . PRO B 1 43 ? 21.281 13.477 -3.266 1 90.19 43 PRO B CA 1
ATOM 1552 C C . PRO B 1 43 ? 22.516 13.719 -4.121 1 90.19 43 PRO B C 1
ATOM 1554 O O . PRO B 1 43 ? 23.516 14.281 -3.643 1 90.19 43 PRO B O 1
ATOM 1557 N N . ARG B 1 44 ? 22.453 13.305 -5.336 1 90.12 44 ARG B N 1
ATOM 1558 C CA . ARG B 1 44 ? 23.609 13.461 -6.211 1 90.12 44 ARG B CA 1
ATOM 1559 C C . ARG B 1 44 ? 23.875 14.93 -6.512 1 90.12 44 ARG B C 1
ATOM 1561 O O . ARG B 1 44 ? 25.016 15.32 -6.805 1 90.12 44 ARG B O 1
ATOM 1568 N N . ILE B 1 45 ? 22.828 15.727 -6.312 1 89.62 45 ILE B N 1
ATOM 1569 C CA . ILE B 1 45 ? 22.906 17.141 -6.625 1 89.62 45 ILE B CA 1
ATOM 1570 C C . ILE B 1 45 ? 23.125 17.938 -5.34 1 89.62 45 ILE B C 1
ATOM 1572 O O . ILE B 1 45 ? 23.844 18.953 -5.336 1 89.62 45 ILE B O 1
ATOM 1576 N N . CYS B 1 46 ? 22.578 17.531 -4.156 1 90.5 46 CYS B N 1
ATOM 1577 C CA . CYS B 1 46 ? 22.516 18.297 -2.912 1 90.5 46 CYS B CA 1
ATOM 1578 C C . CYS B 1 46 ? 23.75 18.031 -2.053 1 90.5 46 CYS B C 1
ATOM 1580 O O . CYS B 1 46 ? 23.953 18.703 -1.039 1 90.5 46 CYS B O 1
ATOM 1582 N N . GLY B 1 47 ? 24.578 17.156 -2.43 1 89.94 47 GLY B N 1
ATOM 1583 C CA . GLY B 1 47 ? 25.766 16.875 -1.641 1 89.94 47 GLY B CA 1
ATOM 1584 C C . GLY B 1 47 ? 25.641 15.633 -0.779 1 89.94 47 GLY B C 1
ATOM 1585 O O . GLY B 1 47 ? 26.281 15.531 0.269 1 89.94 47 GLY B O 1
ATOM 1586 N N . GLY B 1 48 ? 24.703 14.852 -1.112 1 91.25 48 GLY B N 1
ATOM 1587 C CA . GLY B 1 48 ? 24.578 13.586 -0.396 1 91.25 48 GLY B CA 1
ATOM 1588 C C . GLY B 1 48 ? 23.188 13.375 0.195 1 91.25 48 GLY B C 1
ATOM 1589 O O . GLY B 1 48 ? 22.344 14.258 0.13 1 91.25 48 GLY B O 1
ATOM 1590 N N . GLU B 1 49 ? 22.969 12.141 0.778 1 91.25 49 GLU B N 1
ATOM 1591 C CA . GLU B 1 49 ? 21.672 11.742 1.323 1 91.25 49 GLU B CA 1
ATOM 1592 C C . GLU B 1 49 ? 21.281 12.625 2.504 1 91.25 49 GLU B C 1
ATOM 1594 O O . GLU B 1 49 ? 20.125 13.055 2.611 1 91.25 49 GLU B O 1
ATOM 1599 N N . GLU B 1 50 ? 22.25 12.883 3.359 1 93.81 50 GLU B N 1
ATOM 1600 C CA . GLU B 1 50 ? 21.969 13.695 4.535 1 93.81 50 GLU B CA 1
ATOM 1601 C C . GLU B 1 50 ? 21.562 15.117 4.141 1 93.81 50 GLU B C 1
ATOM 1603 O O . GLU B 1 50 ? 20.625 15.688 4.707 1 93.81 50 GLU B O 1
ATOM 1608 N N . ALA B 1 51 ? 22.281 15.695 3.203 1 94.56 51 ALA B N 1
ATOM 1609 C CA . ALA B 1 51 ? 21.984 17.047 2.725 1 94.56 51 ALA B CA 1
ATOM 1610 C C . ALA B 1 51 ? 20.594 17.094 2.078 1 94.56 51 ALA B C 1
ATOM 1612 O O . ALA B 1 51 ? 19.828 18.031 2.324 1 94.56 51 ALA B O 1
ATOM 1613 N N . SER B 1 52 ? 20.312 16.094 1.271 1 94.75 52 SER B N 1
ATOM 1614 C CA . SER B 1 52 ? 19.016 16.031 0.623 1 94.75 52 SER B CA 1
ATOM 1615 C C . SER B 1 52 ? 17.891 15.922 1.651 1 94.75 52 SER B C 1
ATOM 1617 O O . SER B 1 52 ? 16.875 16.625 1.554 1 94.75 52 SER B O 1
ATOM 1619 N N . ARG B 1 53 ? 18.109 15.109 2.666 1 95 53 ARG B N 1
ATOM 1620 C CA . ARG B 1 53 ? 17.125 14.93 3.727 1 95 53 ARG B CA 1
ATOM 1621 C C . ARG B 1 53 ? 16.891 16.234 4.496 1 95 53 ARG B C 1
ATOM 1623 O O . ARG B 1 53 ? 15.766 16.547 4.859 1 95 53 ARG B O 1
ATOM 1630 N N . THR B 1 54 ? 17.953 16.891 4.707 1 96.19 54 THR B N 1
ATOM 1631 C CA . THR B 1 54 ? 17.875 18.141 5.453 1 96.19 54 THR B CA 1
ATOM 1632 C C . THR B 1 54 ? 17.094 19.203 4.672 1 96.19 54 THR B C 1
ATOM 1634 O O . THR B 1 54 ? 16.234 19.875 5.23 1 96.19 54 THR B O 1
ATOM 1637 N N . LEU B 1 55 ? 17.406 19.312 3.385 1 96.38 55 LEU B N 1
ATOM 1638 C CA . LEU B 1 55 ? 16.719 20.281 2.541 1 96.38 55 LEU B CA 1
ATOM 1639 C C . LEU B 1 55 ? 15.234 19.922 2.418 1 96.38 55 LEU B C 1
ATOM 1641 O O . LEU B 1 55 ? 14.375 20.797 2.557 1 96.38 55 LEU B O 1
ATOM 1645 N N . GLU B 1 56 ? 14.938 18.641 2.174 1 97.75 56 GLU B N 1
ATOM 1646 C CA . GLU B 1 56 ? 13.547 18.188 2.137 1 97.75 56 GLU B CA 1
ATOM 1647 C C . GLU B 1 56 ? 12.859 18.422 3.477 1 97.75 56 GLU B C 1
ATOM 1649 O O . GLU B 1 56 ? 11.688 18.828 3.518 1 97.75 56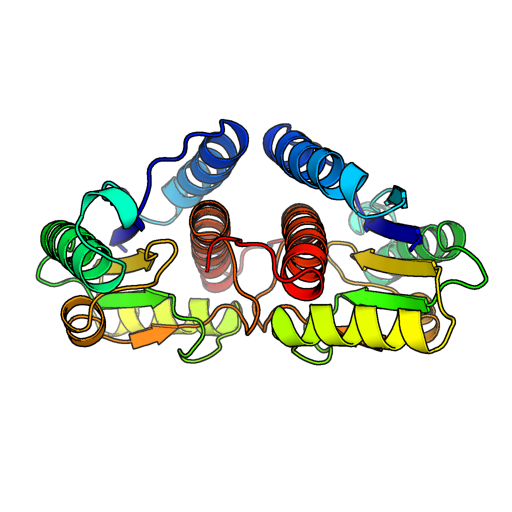 GLU B O 1
ATOM 1654 N N . GLY B 1 57 ? 13.625 18.172 4.543 1 98.25 57 GLY B N 1
ATOM 1655 C CA . GLY B 1 57 ? 13.094 18.375 5.879 1 98.25 57 GLY B CA 1
ATOM 1656 C C . GLY B 1 57 ? 12.641 19.797 6.125 1 98.25 57 GLY B C 1
ATOM 1657 O O . GLY B 1 57 ? 11.586 20.031 6.719 1 98.25 57 GLY B O 1
ATOM 1658 N N . LYS B 1 58 ? 13.461 20.75 5.688 1 98.06 58 LYS B N 1
ATOM 1659 C CA . LYS B 1 58 ? 13.07 22.156 5.801 1 98.06 58 LYS B CA 1
ATOM 1660 C C . LYS B 1 58 ? 11.766 22.422 5.062 1 98.06 58 LYS B C 1
ATOM 1662 O O . LYS B 1 58 ? 10.883 23.109 5.586 1 98.06 58 LYS B O 1
ATOM 1667 N N . GLY B 1 59 ? 11.656 21.891 3.861 1 98.31 59 GLY B N 1
ATOM 1668 C CA . GLY B 1 59 ? 10.43 22.031 3.098 1 98.31 59 GLY B CA 1
ATOM 1669 C C . GLY B 1 59 ? 9.219 21.453 3.805 1 98.31 59 GLY B C 1
ATOM 1670 O O . GLY B 1 59 ? 8.141 22.047 3.787 1 98.31 59 GLY B O 1
ATOM 1671 N N . ILE B 1 60 ? 9.406 20.266 4.422 1 98.75 60 ILE B N 1
ATOM 1672 C CA . ILE B 1 60 ? 8.328 19.594 5.16 1 98.75 60 ILE B CA 1
ATOM 1673 C C . ILE B 1 60 ? 7.891 20.484 6.328 1 98.75 60 ILE B C 1
ATOM 1675 O O . ILE B 1 60 ? 6.699 20.75 6.496 1 98.75 60 ILE B O 1
ATOM 1679 N N . LEU B 1 61 ? 8.883 20.953 7.094 1 98.56 61 LEU B N 1
ATOM 1680 C CA . LEU B 1 61 ? 8.586 21.75 8.273 1 98.56 61 LEU B CA 1
ATOM 1681 C C . LEU B 1 61 ? 7.887 23.047 7.895 1 98.56 61 LEU B C 1
ATOM 1683 O O . LEU B 1 61 ? 6.949 23.484 8.57 1 98.56 61 LEU B O 1
ATOM 1687 N N . ASP B 1 62 ? 8.289 23.656 6.777 1 98.25 62 ASP B N 1
ATOM 1688 C CA . ASP B 1 62 ? 7.691 24.906 6.297 1 98.25 62 ASP B CA 1
ATOM 1689 C C . ASP B 1 62 ? 6.238 24.688 5.875 1 98.25 62 ASP B C 1
ATOM 1691 O O . ASP B 1 62 ? 5.418 25.609 5.949 1 98.25 62 ASP B O 1
ATOM 1695 N N . ALA B 1 63 ? 5.914 23.5 5.477 1 98.25 63 ALA B N 1
ATOM 1696 C CA . ALA B 1 63 ? 4.59 23.203 4.941 1 98.25 63 ALA B CA 1
ATOM 1697 C C . ALA B 1 63 ? 3.617 22.828 6.055 1 98.25 63 ALA B C 1
ATOM 1699 O O . ALA B 1 63 ? 2.402 22.797 5.844 1 98.25 63 ALA B O 1
ATOM 1700 N N . LEU B 1 64 ? 4.121 22.469 7.199 1 98.06 64 LEU B N 1
ATOM 1701 C CA . LEU B 1 64 ? 3.281 21.984 8.289 1 98.06 64 LEU B CA 1
ATOM 1702 C C . LEU B 1 64 ? 2.57 23.156 8.984 1 98.06 64 LEU B C 1
ATOM 1704 O O . LEU B 1 64 ? 3.193 24.172 9.297 1 98.06 64 LEU B O 1
ATOM 1708 N N . PRO B 1 65 ? 1.274 22.984 9.172 1 94.81 65 PRO B N 1
ATOM 1709 C CA . PRO B 1 65 ? 0.625 23.969 10.039 1 94.81 65 PRO B CA 1
ATOM 1710 C C . PRO B 1 65 ? 1.192 23.969 11.453 1 94.81 65 PRO B C 1
ATOM 1712 O O . PRO B 1 65 ? 1.532 22.922 11.992 1 94.81 65 PRO B O 1
ATOM 1715 N N . SER B 1 66 ? 1.302 25.156 12.094 1 91.31 66 SER B N 1
ATOM 1716 C CA . SER B 1 66 ? 1.991 25.344 13.359 1 91.31 66 SER B CA 1
ATOM 1717 C C . SER B 1 66 ? 1.312 24.547 14.477 1 91.31 66 SER B C 1
ATOM 1719 O O . SER B 1 66 ? 1.984 24 15.352 1 91.31 66 SER B O 1
ATOM 1721 N N . ARG B 1 67 ? 0.039 24.391 14.508 1 93.62 67 ARG B N 1
ATOM 1722 C CA . ARG B 1 67 ? -0.644 23.781 15.648 1 93.62 67 ARG B CA 1
ATOM 1723 C C . ARG B 1 67 ? -1.156 22.391 15.305 1 93.62 67 ARG B C 1
ATOM 1725 O O . ARG B 1 67 ? -1.896 21.797 16.078 1 93.62 67 ARG B O 1
ATOM 1732 N N . ALA B 1 68 ? -0.755 21.844 14.172 1 97.75 68 ALA B N 1
ATOM 1733 C CA . ALA B 1 68 ? -1.28 20.562 13.75 1 97.75 68 ALA B CA 1
ATOM 1734 C C . ALA B 1 68 ? -0.651 19.422 14.547 1 97.75 68 ALA B C 1
ATOM 1736 O O . ALA B 1 68 ? 0.523 19.484 14.922 1 97.75 68 ALA B O 1
ATOM 1737 N N . HIS B 1 69 ? -1.503 18.469 14.898 1 98.75 69 HIS B N 1
ATOM 1738 C CA . HIS B 1 69 ? -0.959 17.188 15.328 1 98.75 69 HIS B CA 1
ATOM 1739 C C . HIS B 1 69 ? -0.292 16.453 14.172 1 98.75 69 HIS B C 1
ATOM 1741 O O . HIS B 1 69 ? -0.947 16.125 13.18 1 98.75 69 HIS B O 1
ATOM 1747 N N . VAL B 1 70 ? 1.037 16.156 14.266 1 98.88 70 VAL B N 1
ATOM 1748 C CA . VAL B 1 70 ? 1.807 15.664 13.125 1 98.88 70 VAL B CA 1
ATOM 1749 C C . VAL B 1 70 ? 2.043 14.164 13.266 1 98.88 70 VAL B C 1
ATOM 1751 O O . VAL B 1 70 ? 2.654 13.711 14.234 1 98.88 70 VAL B O 1
ATOM 1754 N N . ILE B 1 71 ? 1.562 13.422 12.312 1 98.88 71 ILE B N 1
ATOM 1755 C CA . ILE B 1 71 ? 1.779 11.977 12.195 1 98.88 71 ILE B CA 1
ATOM 1756 C C . ILE B 1 71 ? 2.771 11.695 11.07 1 98.88 71 ILE B C 1
ATOM 1758 O O . ILE B 1 71 ? 2.467 11.922 9.898 1 98.88 71 ILE B O 1
ATOM 1762 N N . LEU B 1 72 ? 3.934 11.25 11.43 1 98.88 72 LEU B N 1
ATOM 1763 C CA . LEU B 1 72 ? 4.949 10.875 10.453 1 98.88 72 LEU B CA 1
ATOM 1764 C C . LEU B 1 72 ? 4.816 9.398 10.078 1 98.88 72 LEU B C 1
ATOM 1766 O O . LEU B 1 72 ? 4.828 8.523 10.945 1 98.88 72 LEU B O 1
ATOM 1770 N N . LEU B 1 73 ? 4.625 9.148 8.773 1 98.56 73 LEU B N 1
ATOM 1771 C CA . LEU B 1 73 ? 4.707 7.77 8.305 1 98.56 73 LEU B CA 1
ATOM 1772 C C . LEU B 1 73 ? 6.152 7.285 8.289 1 98.56 73 LEU B C 1
ATOM 1774 O O . LEU B 1 73 ? 7.008 7.895 7.645 1 98.56 73 LEU B O 1
ATOM 1778 N N . ASP B 1 74 ? 6.395 6.254 8.992 1 96.88 74 ASP B N 1
ATOM 1779 C CA . ASP B 1 74 ? 7.727 5.738 9.289 1 96.88 74 ASP B CA 1
ATOM 1780 C C . ASP B 1 74 ? 7.703 4.223 9.469 1 96.88 74 ASP B C 1
ATOM 1782 O O . ASP B 1 74 ? 6.992 3.705 10.328 1 96.88 74 ASP B O 1
ATOM 1786 N N . ILE B 1 75 ? 8.5 3.586 8.695 1 94.75 75 ILE B N 1
ATOM 1787 C CA . ILE B 1 75 ? 8.531 2.129 8.742 1 94.75 75 ILE B CA 1
ATOM 1788 C C . ILE B 1 75 ? 8.859 1.666 10.164 1 94.75 75 ILE B C 1
ATOM 1790 O O . ILE B 1 75 ? 8.414 0.604 10.594 1 94.75 75 ILE B O 1
ATOM 1794 N N . GLN B 1 76 ? 9.578 2.455 10.93 1 95 76 GLN B N 1
ATOM 1795 C CA . GLN B 1 76 ? 10 2.107 12.281 1 95 76 GLN B CA 1
ATOM 1796 C C . GLN B 1 76 ? 9 2.621 13.32 1 95 76 GLN B C 1
ATOM 1798 O O . GLN B 1 76 ? 9.219 2.479 14.523 1 95 76 GLN B O 1
ATOM 1803 N N . GLY B 1 77 ? 7.922 3.248 12.852 1 97.5 77 GLY B N 1
ATOM 1804 C CA . GLY B 1 77 ? 6.895 3.746 13.758 1 97.5 77 GLY B CA 1
ATOM 1805 C C . GLY B 1 77 ? 6.004 2.65 14.305 1 97.5 77 GLY B C 1
ATOM 1806 O O . GLY B 1 77 ? 6.266 1.464 14.102 1 97.5 77 GLY B O 1
ATOM 1807 N N . LYS B 1 78 ? 5.043 3.045 15.07 1 97.94 78 LYS B N 1
ATOM 1808 C CA . LYS B 1 78 ? 4.066 2.105 15.617 1 97.94 78 LYS B CA 1
ATOM 1809 C C . LYS B 1 78 ? 3.188 1.524 14.508 1 97.94 78 LYS B C 1
ATOM 1811 O O . LYS B 1 78 ? 2.566 2.268 13.75 1 97.94 78 LYS B O 1
ATOM 1816 N N . ALA B 1 79 ? 3.184 0.234 14.383 1 97.44 79 ALA B N 1
ATOM 1817 C CA . ALA B 1 79 ? 2.312 -0.423 13.414 1 97.44 79 ALA B CA 1
ATOM 1818 C C . ALA B 1 79 ? 0.848 -0.323 13.836 1 97.44 79 ALA B C 1
ATOM 1820 O O . ALA B 1 79 ? 0.485 -0.73 14.938 1 97.44 79 ALA B O 1
ATOM 1821 N N . LEU B 1 80 ? 0.03 0.204 13 1 97.62 80 LEU B N 1
ATOM 1822 C CA . LEU B 1 80 ? -1.39 0.353 13.297 1 97.62 80 LEU B CA 1
ATOM 1823 C C . LEU B 1 80 ? -2.244 -0.354 12.25 1 97.62 80 LEU B C 1
ATOM 1825 O O . LEU B 1 80 ? -1.891 -0.38 11.07 1 97.62 80 LEU B O 1
ATOM 1829 N N . SER B 1 81 ? -3.316 -0.932 12.711 1 97.88 81 SER B N 1
ATOM 1830 C CA . SER B 1 81 ? -4.34 -1.405 11.781 1 97.88 81 SER B CA 1
ATOM 1831 C C . SER B 1 81 ? -5.199 -0.254 11.273 1 97.88 81 SER B C 1
ATOM 1833 O O . SER B 1 81 ? -5.141 0.855 11.805 1 97.88 81 SER B O 1
ATOM 1835 N N . SER B 1 82 ? -5.957 -0.534 10.234 1 98.31 82 SER B N 1
ATOM 1836 C CA . SER B 1 82 ? -6.898 0.471 9.758 1 98.31 82 SER B CA 1
ATOM 1837 C C . SER B 1 82 ? -7.855 0.905 10.859 1 98.31 82 SER B C 1
ATOM 1839 O O . SER B 1 82 ? -8.18 2.088 10.977 1 98.31 82 SER B O 1
ATOM 1841 N N . GLU B 1 83 ? -8.25 -0.059 11.68 1 97.94 83 GLU B N 1
ATOM 1842 C CA . GLU B 1 83 ? -9.133 0.245 12.805 1 97.94 83 GLU B CA 1
ATOM 1843 C C . GLU B 1 83 ? -8.422 1.111 13.844 1 97.94 83 GLU B C 1
ATOM 1845 O O . GLU B 1 83 ? -9.023 2.025 14.414 1 97.94 83 GLU B O 1
ATOM 1850 N N . ASP B 1 84 ? -7.191 0.786 14.062 1 98.5 84 ASP B N 1
ATOM 1851 C CA . ASP B 1 84 ? -6.398 1.594 14.984 1 98.5 84 ASP B CA 1
ATOM 1852 C C . ASP B 1 84 ? -6.27 3.031 14.492 1 98.5 84 ASP B C 1
ATOM 1854 O O . ASP B 1 84 ? -6.359 3.977 15.273 1 98.5 84 ASP B O 1
ATOM 1858 N N . ILE B 1 85 ? -6.031 3.203 13.211 1 98.56 85 ILE B N 1
ATOM 1859 C CA . ILE B 1 85 ? -5.898 4.527 12.609 1 98.56 85 ILE B CA 1
ATOM 1860 C C . ILE B 1 85 ? -7.199 5.309 12.789 1 98.56 85 ILE B C 1
ATOM 1862 O O . ILE B 1 85 ? -7.18 6.473 13.188 1 98.56 85 ILE B O 1
ATOM 1866 N N . ALA B 1 86 ? -8.281 4.656 12.516 1 98.5 86 ALA B N 1
ATOM 1867 C CA . ALA B 1 86 ? -9.594 5.281 12.695 1 98.5 86 ALA B CA 1
ATOM 1868 C C . ALA B 1 86 ? -9.797 5.719 14.148 1 98.5 86 ALA B C 1
ATOM 1870 O O . ALA B 1 86 ? -10.195 6.855 14.406 1 98.5 86 ALA B O 1
ATOM 1871 N N . ALA B 1 87 ? -9.531 4.781 15.047 1 98.5 87 ALA B N 1
ATOM 1872 C CA . ALA B 1 87 ? -9.695 5.062 16.469 1 98.5 87 ALA B CA 1
ATOM 1873 C C . ALA B 1 87 ? -8.812 6.234 16.906 1 98.5 87 ALA B C 1
ATOM 1875 O O . ALA B 1 87 ? -9.234 7.07 17.703 1 98.5 87 ALA B O 1
ATOM 1876 N N . ARG B 1 88 ? -7.629 6.258 16.375 1 98.19 88 ARG B N 1
ATOM 1877 C CA . ARG B 1 88 ? -6.691 7.316 16.734 1 98.19 88 ARG B CA 1
ATOM 1878 C C . ARG B 1 88 ? -7.207 8.68 16.281 1 98.19 88 ARG B C 1
ATOM 1880 O O . ARG B 1 88 ? -7.137 9.656 17.031 1 98.19 88 ARG B O 1
ATOM 1887 N N . LEU B 1 89 ? -7.668 8.773 15.047 1 98.31 89 LEU B N 1
ATOM 1888 C CA . LEU B 1 89 ? -8.234 10.016 14.531 1 98.31 89 LEU B CA 1
ATOM 1889 C C . LEU B 1 89 ? -9.438 10.445 15.359 1 98.31 89 LEU B C 1
ATOM 1891 O O . LEU B 1 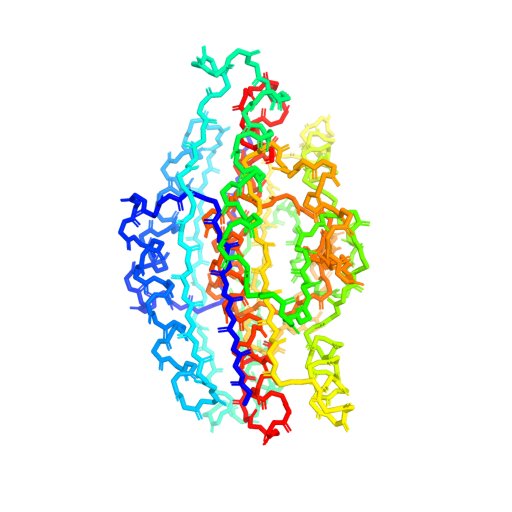89 ? -9.586 11.633 15.672 1 98.31 89 LEU B O 1
ATOM 1895 N N . ASP B 1 90 ? -10.242 9.484 15.766 1 98.12 90 ASP B N 1
ATOM 1896 C CA . ASP B 1 90 ? -11.391 9.781 16.609 1 98.12 90 ASP B CA 1
ATOM 1897 C C . ASP B 1 90 ? -10.945 10.336 17.969 1 98.12 90 ASP B C 1
ATOM 1899 O O . ASP B 1 90 ? -11.531 11.305 18.469 1 98.12 90 ASP B O 1
ATOM 1903 N N . ASP B 1 91 ? -9.969 9.688 18.5 1 98.31 91 ASP B N 1
ATOM 1904 C CA . ASP B 1 91 ? -9.445 10.125 19.797 1 98.31 91 ASP B CA 1
ATOM 1905 C C . ASP B 1 91 ? -8.93 11.562 19.719 1 98.31 91 ASP B C 1
ATOM 1907 O O . ASP B 1 91 ? -9.156 12.352 20.641 1 98.31 91 ASP B O 1
ATOM 1911 N N . LEU B 1 92 ? -8.195 11.867 18.656 1 98.06 92 LEU B N 1
ATOM 1912 C CA . LEU B 1 92 ? -7.691 13.219 18.469 1 98.06 92 LEU B CA 1
ATOM 1913 C C . LEU B 1 92 ? -8.844 14.219 18.391 1 98.06 92 LEU B C 1
ATOM 1915 O O . LEU B 1 92 ? -8.828 15.242 19.078 1 98.06 92 LEU B O 1
ATOM 1919 N N . LYS B 1 93 ? -9.781 13.898 17.641 1 96.38 93 LYS B N 1
ATOM 1920 C CA . LYS B 1 93 ? -10.961 14.75 17.5 1 96.38 93 LYS B CA 1
ATOM 1921 C C . LYS B 1 93 ? -11.641 14.984 18.844 1 96.38 93 LYS B C 1
ATOM 1923 O O . LYS B 1 93 ? -11.969 16.125 19.203 1 96.38 93 LYS B O 1
ATOM 1928 N N . LEU B 1 94 ? -11.82 13.961 19.562 1 96.75 94 LEU B N 1
ATOM 1929 C CA . LEU B 1 94 ? -12.492 14.016 20.859 1 96.75 94 LEU B CA 1
ATOM 1930 C C . LEU B 1 94 ? -11.688 14.844 21.859 1 96.75 94 LEU B C 1
ATOM 1932 O O . LEU B 1 94 ? -12.258 15.453 22.766 1 96.75 94 LEU B O 1
ATOM 1936 N N . SER B 1 95 ? -10.406 14.875 21.672 1 96.94 95 SER B N 1
ATOM 1937 C CA . SER B 1 95 ? -9.531 15.602 22.594 1 96.94 95 SER B CA 1
ATOM 1938 C C . SER B 1 95 ? -9.414 17.062 22.188 1 96.94 95 SER B C 1
ATOM 1940 O O . SER B 1 95 ? -8.633 17.812 22.781 1 96.94 95 SER B O 1
ATOM 1942 N N . GLY B 1 96 ? -10.023 17.438 21.125 1 95.69 96 GLY B N 1
ATOM 1943 C CA . GLY B 1 96 ? -10.062 18.828 20.719 1 95.69 96 GLY B CA 1
ATOM 1944 C C . GLY B 1 96 ? -9.047 19.172 19.641 1 95.69 96 GLY B C 1
ATOM 1945 O O . GLY B 1 96 ? -8.852 20.344 19.312 1 95.69 96 GLY B O 1
ATOM 1946 N N . ILE B 1 97 ? -8.336 18.172 19.203 1 96.25 97 ILE B N 1
ATOM 1947 C CA . ILE B 1 97 ? -7.387 18.359 18.109 1 96.25 97 ILE B CA 1
ATOM 1948 C C . ILE B 1 97 ? -8.094 18.188 16.766 1 96.25 97 ILE B C 1
ATOM 1950 O O . ILE B 1 97 ? -8.555 17.094 16.438 1 96.25 97 ILE B O 1
ATOM 1954 N N . SER B 1 98 ? -8.148 19.281 16.031 1 94.31 98 SER B N 1
ATOM 1955 C CA . SER B 1 98 ? -8.93 19.25 14.789 1 94.31 98 SER B CA 1
ATOM 1956 C C . SER B 1 98 ? -8.031 19.312 13.562 1 94.31 98 SER B C 1
ATOM 1958 O O . SER B 1 98 ? -8.477 19.062 12.445 1 94.31 98 SER B O 1
ATOM 1960 N N . ASP B 1 99 ? -6.746 19.719 13.758 1 97.94 99 ASP B N 1
ATOM 1961 C CA . ASP B 1 99 ? -5.773 19.797 12.672 1 97.94 99 ASP B CA 1
ATOM 1962 C C . ASP B 1 99 ? -4.754 18.656 12.758 1 97.94 99 ASP B C 1
ATOM 1964 O O . ASP B 1 99 ? -3.973 18.594 13.711 1 97.94 99 ASP B O 1
ATOM 1968 N N . VAL B 1 100 ? -4.801 17.781 11.805 1 98.69 100 VAL B N 1
ATOM 1969 C CA . VAL B 1 100 ? -3.887 16.656 11.773 1 98.69 100 VAL B CA 1
ATOM 1970 C C . VAL B 1 100 ? -3.088 16.672 10.469 1 98.69 100 VAL B C 1
ATOM 1972 O O . VAL B 1 100 ? -3.648 16.891 9.391 1 98.69 100 VAL B O 1
ATOM 1975 N N . ALA B 1 101 ? -1.787 16.531 10.531 1 98.88 101 ALA B N 1
ATOM 1976 C CA . ALA B 1 101 ? -0.933 16.469 9.344 1 98.88 101 ALA B CA 1
ATOM 1977 C C . ALA B 1 101 ? -0.25 15.109 9.227 1 98.88 101 ALA B C 1
ATOM 1979 O O . ALA B 1 101 ? 0.34 14.625 10.195 1 98.88 101 ALA B O 1
ATOM 1980 N N . PHE B 1 102 ? -0.376 14.5 8.078 1 98.88 102 PHE B N 1
ATOM 1981 C CA . PHE B 1 102 ? 0.386 13.312 7.734 1 98.88 102 PHE B CA 1
ATOM 1982 C C . PHE B 1 102 ? 1.613 13.672 6.906 1 98.88 102 PHE B C 1
ATOM 1984 O O . PHE B 1 102 ? 1.518 14.445 5.949 1 98.88 102 PHE B O 1
ATOM 1991 N N . VAL B 1 103 ? 2.734 13.109 7.293 1 98.94 103 VAL B N 1
ATOM 1992 C CA . VAL B 1 103 ? 3.973 13.43 6.598 1 98.94 103 VAL B CA 1
ATOM 1993 C C . VAL B 1 103 ? 4.523 12.18 5.91 1 98.94 103 VAL B C 1
ATOM 1995 O O . VAL B 1 103 ? 4.664 11.133 6.543 1 98.94 103 VAL B O 1
ATOM 1998 N N . ILE B 1 104 ? 4.801 12.32 4.652 1 98.5 104 ILE B N 1
ATOM 1999 C CA . ILE B 1 104 ? 5.438 11.281 3.844 1 98.5 104 ILE B CA 1
ATOM 2000 C C . ILE B 1 104 ? 6.793 11.781 3.348 1 98.5 104 ILE B C 1
ATOM 2002 O O . ILE B 1 104 ? 6.867 12.727 2.559 1 98.5 104 ILE B O 1
ATOM 2006 N N . GLY B 1 105 ? 7.82 11.172 3.764 1 97.25 105 GLY B N 1
ATOM 2007 C CA . GLY B 1 105 ? 9.172 11.57 3.424 1 97.25 105 GLY B CA 1
ATOM 2008 C C . GLY B 1 105 ? 9.586 11.148 2.023 1 97.25 105 GLY B C 1
ATOM 2009 O O . GLY B 1 105 ? 8.82 10.484 1.319 1 97.25 105 GLY B O 1
ATOM 2010 N N . GLY B 1 106 ? 10.742 11.539 1.682 1 93.75 106 GLY B N 1
ATOM 2011 C CA . GLY B 1 106 ? 11.305 11.164 0.395 1 93.75 106 GLY B CA 1
ATOM 2012 C C . GLY B 1 106 ? 11.961 9.797 0.409 1 93.75 106 GLY B C 1
ATOM 2013 O O . GLY B 1 106 ? 11.75 9.008 1.336 1 93.75 106 GLY B O 1
ATOM 2014 N N . SER B 1 107 ? 12.672 9.461 -0.641 1 88.12 107 SER B N 1
ATOM 2015 C CA . SER B 1 107 ? 13.273 8.141 -0.84 1 88.12 107 SER B CA 1
ATOM 2016 C C . SER B 1 107 ? 14.234 7.797 0.288 1 88.12 107 SER B C 1
ATOM 2018 O O . SER B 1 107 ? 14.398 6.625 0.637 1 88.12 107 SER B O 1
ATOM 2020 N N . ASP B 1 108 ? 14.82 8.797 0.912 1 89 108 ASP B N 1
ATOM 2021 C CA . ASP B 1 108 ? 15.844 8.531 1.916 1 89 108 ASP B CA 1
ATOM 2022 C C . ASP B 1 108 ? 15.328 8.828 3.322 1 89 108 ASP B C 1
ATOM 2024 O O . ASP B 1 108 ? 16.109 8.961 4.262 1 89 108 ASP B O 1
ATOM 2028 N N . GLY B 1 109 ? 14.062 8.977 3.424 1 93.75 109 GLY B N 1
ATOM 2029 C CA . GLY B 1 109 ? 13.492 9.266 4.727 1 93.75 109 GLY B CA 1
ATOM 2030 C C . GLY B 1 109 ? 13.461 10.75 5.051 1 93.75 109 GLY B C 1
ATOM 2031 O O . GLY B 1 109 ? 13.383 11.586 4.148 1 93.75 109 GLY B O 1
ATOM 2032 N N . VAL B 1 110 ? 13.367 11.039 6.348 1 97.31 110 VAL B N 1
ATOM 2033 C CA . VAL B 1 110 ? 13.227 12.43 6.746 1 97.31 110 VAL B CA 1
ATOM 2034 C C . VAL B 1 110 ? 14.391 12.82 7.664 1 97.31 110 VAL B C 1
ATOM 2036 O O . VAL B 1 110 ? 15.109 11.961 8.164 1 97.31 110 VAL B O 1
ATOM 2039 N N . SER B 1 111 ? 14.594 14.125 7.824 1 97.19 111 SER B N 1
ATOM 2040 C CA . SER B 1 111 ? 15.633 14.648 8.703 1 97.19 111 SER B CA 1
ATOM 2041 C C . SER B 1 111 ? 15.258 14.469 10.172 1 97.19 111 SER B C 1
ATOM 2043 O O . SER B 1 111 ? 14.086 14.227 10.492 1 97.19 111 SER B O 1
ATOM 2045 N N . ALA B 1 112 ? 16.25 14.57 11.023 1 97.38 112 ALA B N 1
ATOM 2046 C CA . ALA B 1 112 ? 16.047 14.484 12.469 1 97.38 112 ALA B CA 1
ATOM 2047 C C . ALA B 1 112 ? 15.062 15.555 12.938 1 97.38 112 ALA B C 1
ATOM 2049 O O . ALA B 1 112 ? 14.266 15.312 13.852 1 97.38 112 ALA B O 1
ATOM 2050 N N . ASP B 1 113 ? 15.078 16.734 12.359 1 98.19 113 ASP B N 1
ATOM 2051 C CA . ASP B 1 113 ? 14.203 17.828 12.734 1 98.19 113 ASP B CA 1
ATOM 2052 C C . ASP B 1 113 ? 12.734 17.484 12.469 1 98.19 113 ASP B C 1
ATOM 2054 O O . ASP B 1 113 ? 11.859 17.812 13.273 1 98.19 113 ASP B O 1
ATOM 2058 N N . VAL B 1 114 ? 12.484 16.812 11.328 1 98.62 114 VAL B N 1
ATOM 2059 C CA . VAL B 1 114 ? 11.125 16.406 11 1 98.62 114 VAL B CA 1
ATOM 2060 C C . VAL B 1 114 ? 10.648 15.352 11.992 1 98.62 114 VAL B C 1
ATOM 2062 O O . VAL B 1 114 ? 9.508 15.406 12.469 1 98.62 114 VAL B O 1
ATOM 2065 N N . ARG B 1 115 ? 11.523 14.398 12.32 1 98.19 115 ARG B N 1
ATOM 2066 C CA . ARG B 1 115 ? 11.188 13.367 13.289 1 98.19 115 ARG B CA 1
ATOM 2067 C C . ARG B 1 115 ? 10.867 13.977 14.648 1 98.19 115 ARG B C 1
ATOM 2069 O O . ARG B 1 115 ? 9.93 13.539 15.328 1 98.19 115 ARG B O 1
ATOM 2076 N N . ALA B 1 116 ? 11.641 14.984 15.008 1 97.94 116 ALA B N 1
ATOM 2077 C CA . ALA B 1 116 ? 11.453 15.656 16.297 1 97.94 116 ALA B CA 1
ATOM 2078 C C . ALA B 1 116 ? 10.125 16.422 16.328 1 97.94 116 ALA B C 1
ATOM 2080 O O . ALA B 1 116 ? 9.492 16.516 17.375 1 97.94 116 ALA B O 1
ATOM 2081 N N . ARG B 1 117 ? 9.758 16.969 15.195 1 98.19 117 ARG B N 1
ATOM 2082 C CA . ARG B 1 117 ? 8.523 17.75 15.086 1 98.19 117 ARG B CA 1
ATOM 2083 C C . ARG B 1 117 ? 7.301 16.844 15.133 1 98.19 117 ARG B C 1
ATOM 2085 O O . ARG B 1 117 ? 6.223 17.266 15.555 1 98.19 117 ARG B O 1
ATOM 2092 N N . ALA B 1 118 ? 7.402 15.578 14.766 1 98.69 118 ALA B N 1
ATOM 2093 C CA . ALA B 1 118 ? 6.277 14.648 14.703 1 98.69 118 ALA B CA 1
ATOM 2094 C C . ALA B 1 118 ? 5.734 14.352 16.094 1 98.69 118 ALA B C 1
ATOM 2096 O O . ALA B 1 118 ? 6.504 14.172 17.047 1 98.69 118 ALA B O 1
ATOM 2097 N N . ASP B 1 119 ? 4.445 14.383 16.219 1 98.69 119 ASP B N 1
ATOM 2098 C CA . ASP B 1 119 ? 3.816 14.023 17.484 1 98.69 119 ASP B CA 1
ATOM 2099 C C . ASP B 1 119 ? 3.74 12.5 17.656 1 98.69 119 ASP B C 1
ATOM 2101 O O . ASP B 1 119 ? 3.693 12 18.781 1 98.69 119 ASP B O 1
ATOM 2105 N N . GLU B 1 120 ? 3.695 11.781 16.578 1 98.38 120 GLU B N 1
ATOM 2106 C CA . GLU B 1 120 ? 3.738 10.32 16.562 1 98.38 120 GLU B CA 1
ATOM 2107 C C . GLU B 1 120 ? 4.234 9.789 15.227 1 98.38 120 GLU B C 1
ATOM 2109 O O . GLU B 1 120 ? 4.211 10.5 14.227 1 98.38 120 GLU B O 1
ATOM 2114 N N . ARG B 1 121 ? 4.793 8.641 15.273 1 98.56 121 A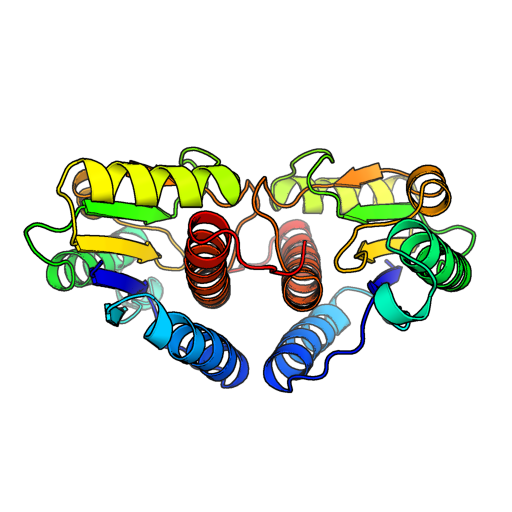RG B N 1
ATOM 2115 C CA . ARG B 1 121 ? 5.262 7.91 14.102 1 98.56 121 ARG B CA 1
ATOM 2116 C C . ARG B 1 121 ? 4.461 6.629 13.898 1 98.56 121 ARG B C 1
ATOM 2118 O O . ARG B 1 121 ? 4.301 5.836 14.82 1 98.56 121 ARG B O 1
ATOM 2125 N N . VAL B 1 122 ? 3.955 6.512 12.672 1 98.56 122 VAL B N 1
ATOM 2126 C CA . VAL B 1 122 ? 3.066 5.398 12.359 1 98.56 122 VAL B CA 1
ATOM 2127 C C . VAL B 1 122 ? 3.633 4.598 11.188 1 98.56 122 VAL B C 1
ATOM 2129 O O . VAL B 1 122 ? 4.137 5.176 10.219 1 98.56 122 VAL B O 1
ATOM 2132 N N . SER B 1 123 ? 3.561 3.307 11.289 1 98.06 123 SER B N 1
ATOM 2133 C CA . SER B 1 123 ? 3.988 2.408 10.219 1 98.06 123 SER B CA 1
ATOM 2134 C C . SER B 1 123 ? 2.801 1.661 9.617 1 98.06 123 SER B C 1
ATOM 2136 O O . SER B 1 123 ? 1.952 1.145 10.352 1 98.06 123 SER B O 1
ATOM 2138 N N . PHE B 1 124 ? 2.732 1.629 8.281 1 97.56 124 PHE B N 1
ATOM 2139 C CA . PHE B 1 124 ? 1.716 0.856 7.574 1 97.56 124 PHE B CA 1
ATOM 2140 C C . PHE B 1 124 ? 2.123 -0.608 7.473 1 97.56 124 PHE B C 1
ATOM 2142 O O . PHE B 1 124 ? 1.336 -1.447 7.031 1 97.56 124 PHE B O 1
ATOM 2149 N N . GLY B 1 125 ? 3.266 -0.944 7.91 1 96.81 125 GLY B N 1
ATOM 2150 C CA . GLY B 1 125 ? 3.855 -2.27 7.801 1 96.81 125 GLY B CA 1
ATOM 2151 C C . GLY B 1 125 ? 5.367 -2.24 7.672 1 96.81 125 GLY B C 1
ATOM 2152 O O . GLY B 1 125 ? 5.969 -1.167 7.586 1 96.81 125 GLY B O 1
ATOM 2153 N N . ARG B 1 126 ? 5.938 -3.412 7.59 1 96.69 126 ARG B N 1
ATOM 2154 C CA . ARG B 1 126 ? 7.391 -3.512 7.559 1 96.69 126 ARG B CA 1
ATOM 2155 C C . ARG B 1 126 ? 7.922 -3.342 6.137 1 96.69 126 ARG B C 1
ATOM 2157 O O . ARG B 1 126 ? 9.125 -3.182 5.934 1 96.69 126 ARG B O 1
ATOM 2164 N N . ILE B 1 127 ? 7.02 -3.383 5.199 1 97.44 127 ILE B N 1
ATOM 2165 C CA . ILE B 1 127 ? 7.449 -3.248 3.811 1 97.44 127 ILE B CA 1
ATOM 2166 C C . ILE B 1 127 ? 7.777 -1.787 3.51 1 97.44 127 ILE B C 1
ATOM 2168 O O . ILE B 1 127 ? 7.156 -0.879 4.066 1 97.44 127 ILE B O 1
ATOM 2172 N N . THR B 1 128 ? 8.719 -1.569 2.662 1 97.12 128 THR B N 1
ATOM 2173 C CA . THR B 1 128 ? 9.047 -0.24 2.162 1 97.12 128 THR B CA 1
ATOM 2174 C C . THR B 1 128 ? 8.227 0.095 0.924 1 97.12 128 THR B C 1
ATOM 2176 O O . THR B 1 128 ? 8.156 -0.7 -0.015 1 97.12 128 THR B O 1
ATOM 2179 N N . LEU B 1 129 ? 7.582 1.187 0.967 1 97 129 LEU B N 1
ATOM 2180 C CA . LEU B 1 129 ? 6.84 1.687 -0.185 1 97 129 LEU B CA 1
ATOM 2181 C C . LEU B 1 129 ? 7.52 2.912 -0.782 1 97 129 LEU B C 1
ATOM 2183 O O . LEU B 1 129 ? 7.996 3.781 -0.048 1 97 129 LEU B O 1
ATOM 2187 N N . PRO B 1 130 ? 7.633 2.953 -2.125 1 95.94 130 PRO B N 1
ATOM 2188 C CA . PRO B 1 130 ? 8.039 4.246 -2.686 1 95.94 130 PRO B CA 1
ATOM 2189 C C . PRO B 1 130 ? 7.109 5.387 -2.266 1 95.94 130 PRO B C 1
ATOM 2191 O O . PRO B 1 130 ? 5.918 5.164 -2.033 1 95.94 130 PRO B O 1
ATOM 2194 N N . HIS B 1 131 ? 7.594 6.547 -2.223 1 95.94 131 HIS B N 1
ATOM 2195 C CA . HIS B 1 131 ? 6.863 7.637 -1.582 1 95.94 131 HIS B CA 1
ATOM 2196 C C . HIS B 1 131 ? 5.59 7.973 -2.35 1 95.94 131 HIS B C 1
ATOM 2198 O O . HIS B 1 131 ? 4.582 8.352 -1.75 1 95.94 131 HIS B O 1
ATOM 2204 N N . ASN B 1 132 ? 5.605 7.855 -3.688 1 96 132 ASN B N 1
ATOM 2205 C CA . ASN B 1 132 ? 4.375 8.117 -4.43 1 96 132 ASN B CA 1
ATOM 2206 C C . ASN B 1 132 ? 3.285 7.105 -4.082 1 96 132 ASN B C 1
ATOM 2208 O O . ASN B 1 132 ? 2.127 7.48 -3.881 1 96 132 ASN B O 1
ATOM 2212 N N . LEU B 1 133 ? 3.656 5.867 -4.023 1 97.31 133 LEU B N 1
ATOM 2213 C CA . LEU B 1 133 ? 2.713 4.82 -3.65 1 97.31 133 LEU B CA 1
ATOM 2214 C C . LEU B 1 133 ? 2.287 4.965 -2.193 1 97.31 133 LEU B C 1
ATOM 2216 O O . LEU B 1 133 ? 1.115 4.766 -1.863 1 97.31 133 LEU B O 1
ATOM 2220 N N . ALA B 1 134 ? 3.213 5.336 -1.334 1 97.88 134 ALA B N 1
ATOM 2221 C CA . ALA B 1 134 ? 2.889 5.582 0.069 1 97.88 134 ALA B CA 1
ATOM 2222 C C . ALA B 1 134 ? 1.841 6.684 0.206 1 97.88 134 ALA B C 1
ATOM 2224 O O . ALA B 1 134 ? 0.979 6.621 1.087 1 97.88 134 ALA B O 1
ATOM 2225 N N . ARG B 1 135 ? 1.938 7.699 -0.608 1 98.38 135 ARG B N 1
ATOM 2226 C CA . ARG B 1 135 ? 0.964 8.789 -0.592 1 98.38 135 ARG B CA 1
ATOM 2227 C C . ARG B 1 135 ? -0.434 8.273 -0.926 1 98.38 135 ARG B C 1
ATOM 2229 O O . ARG B 1 135 ? -1.411 8.656 -0.277 1 98.38 135 ARG B O 1
ATOM 2236 N N . VAL B 1 136 ? -0.503 7.406 -1.941 1 98.69 136 VAL B N 1
ATOM 2237 C CA . VAL B 1 136 ? -1.778 6.809 -2.318 1 98.69 136 VAL B CA 1
ATOM 2238 C C . VAL B 1 136 ? -2.33 5.992 -1.15 1 98.69 136 VAL B C 1
ATOM 2240 O O . VAL B 1 136 ? -3.502 6.125 -0.789 1 98.69 136 VAL B O 1
ATOM 2243 N N . VAL B 1 137 ? -1.502 5.176 -0.542 1 98.69 137 VAL B N 1
ATOM 2244 C CA . VAL B 1 137 ? -1.916 4.32 0.564 1 98.69 137 VAL B CA 1
ATOM 2245 C C . VAL B 1 137 ? -2.373 5.184 1.74 1 98.69 137 VAL B C 1
ATOM 2247 O O . VAL B 1 137 ? -3.377 4.879 2.389 1 98.69 137 VAL B O 1
ATOM 2250 N N . ALA B 1 138 ? -1.637 6.281 1.998 1 98.81 138 ALA B N 1
ATOM 2251 C CA . ALA B 1 138 ? -2 7.176 3.096 1 98.81 138 ALA B CA 1
ATOM 2252 C C . ALA B 1 138 ? -3.396 7.758 2.891 1 98.81 138 ALA B C 1
ATOM 2254 O O . ALA B 1 138 ? -4.223 7.738 3.805 1 98.81 138 ALA B O 1
ATOM 2255 N N . LEU B 1 139 ? -3.648 8.211 1.686 1 98.88 139 LEU B N 1
ATOM 2256 C CA . LEU B 1 139 ? -4.953 8.797 1.387 1 98.88 139 LEU B CA 1
ATOM 2257 C C . LEU B 1 139 ? -6.051 7.746 1.484 1 98.88 139 LEU B C 1
ATOM 2259 O O . LEU B 1 139 ? -7.137 8.016 2.006 1 98.88 139 LEU B O 1
ATOM 2263 N N . GLU B 1 140 ? -5.777 6.559 1.014 1 98.62 140 GLU B N 1
ATOM 2264 C CA . GLU B 1 140 ? -6.719 5.449 1.133 1 98.62 140 GLU B CA 1
ATOM 2265 C C . GLU B 1 140 ? -7.016 5.133 2.596 1 98.62 140 GLU B C 1
ATOM 2267 O O . GLU B 1 140 ? -8.172 4.922 2.969 1 98.62 140 GLU B O 1
ATOM 2272 N N . GLN B 1 141 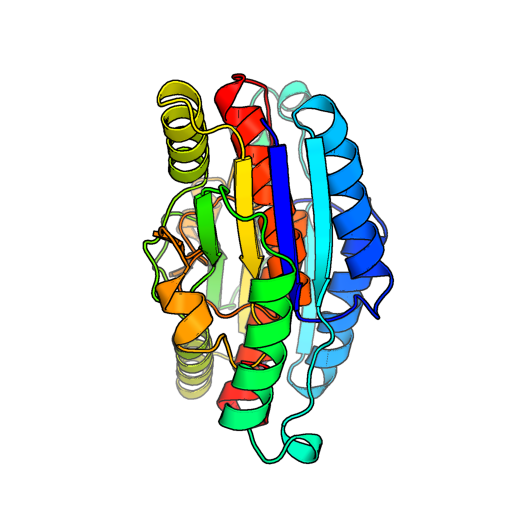? -6.016 5.078 3.453 1 98.69 141 GLN B N 1
ATOM 2273 C CA . GLN B 1 141 ? -6.195 4.723 4.859 1 98.69 141 GLN B CA 1
ATOM 2274 C C . GLN B 1 141 ? -6.949 5.816 5.609 1 98.69 141 GLN B C 1
ATOM 2276 O O . GLN B 1 141 ? -7.723 5.527 6.527 1 98.69 141 GLN B O 1
ATOM 2281 N N . ILE B 1 142 ? -6.645 7.086 5.254 1 98.81 142 ILE B N 1
ATOM 2282 C CA . ILE B 1 142 ? -7.398 8.18 5.852 1 98.81 142 ILE B CA 1
ATOM 2283 C C . ILE B 1 142 ? -8.875 8.062 5.477 1 98.81 142 ILE B C 1
ATOM 2285 O O . ILE B 1 142 ? -9.75 8.164 6.34 1 98.81 142 ILE B O 1
ATOM 2289 N N . TYR B 1 143 ? -9.125 7.789 4.199 1 98.75 143 TYR B N 1
ATOM 2290 C CA . TYR B 1 143 ? -10.492 7.586 3.74 1 98.75 143 TYR B CA 1
ATOM 2291 C C . TYR B 1 143 ? -11.148 6.426 4.477 1 98.75 143 TYR B C 1
ATOM 2293 O O . TYR B 1 143 ? -12.266 6.555 4.988 1 98.75 143 TYR B O 1
ATOM 2301 N N . ARG B 1 144 ? -10.484 5.379 4.547 1 98.5 144 ARG B N 1
ATOM 2302 C CA . ARG B 1 144 ? -10.984 4.191 5.234 1 98.5 144 ARG B CA 1
ATOM 2303 C C . ARG B 1 144 ? -11.266 4.492 6.703 1 98.5 144 ARG B C 1
ATOM 2305 O O . ARG B 1 144 ? -12.258 4.012 7.262 1 98.5 144 ARG B O 1
ATOM 2312 N N . ALA B 1 145 ? -10.414 5.23 7.312 1 98.5 145 ALA B N 1
ATOM 2313 C CA . ALA B 1 145 ? -10.602 5.578 8.719 1 98.5 145 ALA B CA 1
ATOM 2314 C C . ALA B 1 145 ? -11.922 6.316 8.93 1 98.5 145 ALA B C 1
ATOM 2316 O O . ALA B 1 145 ? -12.656 6.031 9.883 1 98.5 145 ALA B O 1
ATOM 2317 N N . PHE B 1 146 ? -12.203 7.211 8.031 1 98.56 146 PHE B N 1
ATOM 2318 C CA . PHE B 1 146 ? -13.461 7.945 8.148 1 98.56 146 PHE B CA 1
ATOM 2319 C C . PHE B 1 146 ? -14.648 7.023 7.91 1 98.56 146 PHE B C 1
ATOM 2321 O O . PHE B 1 146 ? -15.672 7.137 8.586 1 98.56 146 PHE B O 1
ATOM 2328 N N . LYS B 1 147 ? -14.508 6.121 6.922 1 98.44 147 LYS B N 1
ATOM 2329 C CA . LYS B 1 147 ? -15.555 5.141 6.676 1 98.44 147 LYS B CA 1
ATOM 2330 C C . LYS B 1 147 ? -15.82 4.293 7.918 1 98.44 147 LYS B C 1
ATOM 2332 O O . LYS B 1 147 ? -16.969 4.062 8.281 1 98.44 147 LYS B O 1
ATOM 2337 N N . ILE B 1 148 ? -14.758 3.852 8.539 1 98 148 ILE B N 1
ATOM 2338 C CA . ILE B 1 148 ? -14.867 3.039 9.742 1 98 148 ILE B CA 1
ATOM 2339 C C . ILE B 1 148 ? -15.523 3.852 10.859 1 98 148 ILE B C 1
ATOM 2341 O O . ILE B 1 148 ? -16.453 3.377 11.508 1 98 148 ILE B O 1
ATOM 2345 N N . SER B 1 149 ? -15.094 5.051 11.078 1 97.5 149 SER B N 1
ATOM 2346 C CA . SER B 1 149 ? -15.578 5.91 12.148 1 97.5 149 SER B CA 1
ATOM 2347 C C . SER B 1 149 ? -17.078 6.188 12 1 97.5 149 SER B C 1
ATOM 2349 O O . SER B 1 149 ? -17.797 6.289 13 1 97.5 149 SER B O 1
ATOM 2351 N N . ARG B 1 150 ? -17.484 6.234 10.766 1 97.31 150 ARG B N 1
ATOM 2352 C CA . ARG B 1 150 ? -18.891 6.547 10.5 1 97.31 150 ARG B CA 1
ATOM 2353 C C . ARG B 1 150 ? -19.703 5.273 10.328 1 97.31 150 ARG B C 1
ATOM 2355 O O . ARG B 1 150 ? -20.891 5.332 9.953 1 97.31 150 ARG B O 1
ATOM 2362 N N . HIS B 1 151 ? -19.094 4.152 10.523 1 96.62 151 HIS B N 1
ATOM 2363 C CA . HIS B 1 151 ? -19.766 2.855 10.414 1 96.62 151 HIS B CA 1
ATOM 2364 C C . HIS B 1 151 ? -20.391 2.674 9.039 1 96.62 151 HIS B C 1
ATOM 2366 O O . HIS B 1 151 ? -21.531 2.199 8.938 1 96.62 151 HIS B O 1
ATOM 2372 N N . GLU B 1 152 ? -19.703 3.186 8.062 1 96.69 152 GLU B N 1
ATOM 2373 C CA . GLU B 1 152 ? -20.141 3.008 6.676 1 96.69 152 GLU B CA 1
ATOM 2374 C C . GLU B 1 152 ? -19.469 1.792 6.039 1 96.69 152 GLU B C 1
ATOM 2376 O O . GLU B 1 152 ? -18.328 1.473 6.355 1 96.69 152 GLU B O 1
ATOM 2381 N N . PRO B 1 153 ? -20.234 1.108 5.211 1 90.94 153 PRO B N 1
ATOM 2382 C CA . PRO B 1 153 ? -19.625 -0.033 4.527 1 90.94 153 PRO B CA 1
ATOM 2383 C C . PRO B 1 153 ? -18.422 0.365 3.68 1 90.94 153 PRO B C 1
ATOM 2385 O O . PRO B 1 153 ? -18.422 1.427 3.053 1 90.94 153 PRO B O 1
ATOM 2388 N N . TYR B 1 154 ? -17.469 -0.357 3.777 1 86.75 154 TYR B N 1
ATOM 2389 C CA . TYR B 1 154 ? -16.281 -0.204 2.951 1 86.75 154 TYR B CA 1
ATOM 2390 C C . TYR B 1 154 ? -15.562 -1.538 2.771 1 86.75 154 TYR B C 1
ATOM 2392 O O . TYR B 1 154 ? -15.602 -2.395 3.658 1 86.75 154 TYR B O 1
ATOM 2400 N N . HIS B 1 155 ? -14.992 -1.801 1.621 1 71.25 155 HIS B N 1
ATOM 2401 C CA . HIS B 1 155 ? -14.359 -3.07 1.281 1 71.25 155 HIS B CA 1
ATOM 2402 C C . HIS B 1 155 ? -13.398 -3.52 2.379 1 71.25 155 HIS B C 1
ATOM 2404 O O . HIS B 1 155 ? -12.695 -2.697 2.973 1 71.25 155 HIS B O 1
ATOM 2410 N N . LYS B 1 156 ? -13.617 -4.828 2.768 1 66.62 156 LYS B N 1
ATOM 2411 C CA . LYS B 1 156 ? -12.781 -5.422 3.805 1 66.62 156 LYS B CA 1
ATOM 2412 C C . LYS B 1 156 ? -11.586 -6.156 3.193 1 66.62 156 LYS B C 1
ATOM 2414 O O . LYS B 1 156 ? -11.703 -6.742 2.115 1 66.62 156 LYS B O 1
#

Foldseek 3Di:
DEEEEEFEDDDPDVVLVVLLVVLVVLCVVPYHYYYHYQYQDDQVVQVHLQSRQVNSQVSSVVPDDPQAQEEEEDLPFAEDDLQRVLVVQVVCVVVPHRHYYYYQGAPSGHHPVNVVVHPGYYYPYNDDDHRSVVSSVVSVSVSSSSCVNVVHDDDD/DEEEEEFEDDDPDVVLVVLLVVLVVLCVVPYHYYYHYQYQDDQVVQVHLQSRQVNSQVSSVVPDDPQAQEEEEDLPFAEDDLQRVLVVQVVCVVVPHRHYYYYQGAPSGHHPVNVVVHPGYYYPYNDDDHRSVVSSVVSVSVSSSSCVNVVHDDDD

pLDDT: mean 96.5, std 4.05, range [66.38, 98.94]

Radius of gyration: 19.66 Å; Cα contacts (8 Å, |Δi|>4): 597; chains: 2; bounding box: 52×53×40 Å

Sequence (312 aa):
MNIEVVAVGKLKEHFWADACAEYIKRLRGYCTLAVREVPDRDPRICGGEEASRTLEGKGILDALPSRAHVILLDIQGKALSSEDIAARLDDLKLSGISDVAFVIGGSDGVSADVRARADERVSFGRITLPHNLARVVALEQIYRAFKISRHEPYHKMNIEVVAVGKLKEHFWADACAEYIKRLRGYCTLAVREVPDRDPRICGGEEASRTLEGKGILDALPSRAHVILLDIQGKALSSEDIAARLDDLKLSGISDVAFVIGGSDGVSADVRARADERVSFGRITLPHNLARVVALEQIYRAFKISRHEPYHK